Protein AF-A0A9Q0G263-F1 (afdb_monomer_lite)

Radius of gyration: 32.4 Å; chains: 1; bounding box: 83×67×101 Å

Structure (mmCIF, N/CA/C/O backbone):
data_AF-A0A9Q0G263-F1
#
_entry.id   AF-A0A9Q0G263-F1
#
loop_
_atom_site.group_PDB
_atom_site.id
_atom_site.type_symbol
_atom_site.label_atom_id
_atom_site.label_alt_id
_atom_site.label_comp_id
_atom_site.label_asym_id
_atom_site.label_entity_id
_atom_site.label_seq_id
_atom_site.pdbx_PDB_ins_code
_atom_site.Cartn_x
_atom_site.Cartn_y
_atom_site.Cartn_z
_atom_site.occupancy
_atom_site.B_iso_or_equiv
_atom_site.auth_seq_id
_atom_site.auth_comp_id
_atom_site.auth_asym_id
_atom_site.auth_atom_id
_atom_site.pdbx_PDB_model_num
ATOM 1 N N . PHE A 1 1 ? 55.284 44.524 0.116 1.00 38.88 1 PHE A N 1
ATOM 2 C CA . PHE A 1 1 ? 53.873 44.202 -0.132 1.00 38.88 1 PHE A CA 1
ATOM 3 C C . PHE A 1 1 ? 53.522 43.054 0.786 1.00 38.88 1 PHE A C 1
ATOM 5 O O . PHE A 1 1 ? 53.995 41.947 0.571 1.00 38.88 1 PHE A O 1
ATOM 12 N N . VAL A 1 2 ? 52.852 43.391 1.885 1.00 39.84 2 VAL A N 1
ATOM 13 C CA . VAL A 1 2 ? 52.243 42.443 2.820 1.00 39.84 2 VAL A CA 1
ATOM 14 C C . VAL A 1 2 ? 50.964 41.969 2.138 1.00 39.84 2 VAL A C 1
ATOM 16 O O . VAL A 1 2 ? 50.215 42.802 1.632 1.00 39.84 2 VAL A O 1
ATOM 19 N N . MET A 1 3 ? 50.787 40.659 2.016 1.00 47.22 3 MET A N 1
ATOM 20 C CA . MET A 1 3 ? 49.539 40.058 1.562 1.00 47.22 3 MET A CA 1
ATOM 21 C C . MET A 1 3 ? 48.934 39.446 2.818 1.00 47.22 3 MET A C 1
ATOM 23 O O . MET A 1 3 ? 49.385 38.395 3.270 1.00 47.22 3 MET A O 1
ATOM 27 N N . ASP A 1 4 ? 48.012 40.182 3.429 1.00 43.34 4 ASP A N 1
ATOM 28 C CA . ASP A 1 4 ? 47.144 39.652 4.469 1.00 43.34 4 ASP A CA 1
ATOM 29 C C . ASP A 1 4 ? 46.247 38.610 3.796 1.00 43.34 4 ASP A C 1
ATOM 31 O O . ASP A 1 4 ? 45.456 38.925 2.907 1.00 43.34 4 ASP A O 1
ATOM 35 N N . PHE A 1 5 ? 46.475 37.344 4.134 1.00 41.06 5 PHE A N 1
ATOM 36 C CA . PHE A 1 5 ? 45.632 36.231 3.729 1.00 41.06 5 PHE A CA 1
ATOM 37 C C . PHE A 1 5 ? 44.694 35.958 4.901 1.00 41.06 5 PHE A C 1
ATOM 39 O O . PHE A 1 5 ? 45.071 35.283 5.859 1.00 41.06 5 PHE A O 1
ATOM 46 N N . GLU A 1 6 ? 43.510 36.564 4.861 1.00 43.09 6 GLU A N 1
ATOM 47 C CA . GLU A 1 6 ? 42.407 36.194 5.743 1.00 43.09 6 GLU A CA 1
ATOM 48 C C . GLU A 1 6 ? 41.932 34.799 5.325 1.00 43.09 6 GLU A C 1
ATOM 50 O O . GLU A 1 6 ? 41.428 34.590 4.223 1.00 43.09 6 GLU A O 1
ATOM 55 N N . PHE A 1 7 ? 42.190 33.822 6.191 1.00 41.03 7 PHE A N 1
ATOM 56 C CA . PHE A 1 7 ? 41.622 32.487 6.104 1.00 41.03 7 PHE A CA 1
ATOM 57 C C . PHE A 1 7 ? 40.229 32.571 6.733 1.00 41.03 7 PHE A C 1
ATOM 59 O O . PHE A 1 7 ? 40.117 32.646 7.956 1.00 41.03 7 PHE A O 1
ATOM 66 N N . GLU A 1 8 ? 39.184 32.639 5.907 1.00 44.12 8 GLU A N 1
ATOM 67 C CA . GLU A 1 8 ? 37.829 32.347 6.376 1.00 44.12 8 GLU A CA 1
ATOM 68 C C . GLU A 1 8 ? 37.776 30.854 6.723 1.00 44.12 8 GLU A C 1
ATOM 70 O O . GLU A 1 8 ? 37.830 29.985 5.853 1.00 44.12 8 GLU A O 1
ATOM 75 N N . GLU A 1 9 ? 37.751 30.558 8.023 1.00 46.97 9 GLU A N 1
ATOM 76 C CA . GLU A 1 9 ? 37.280 29.274 8.526 1.00 46.97 9 GLU A CA 1
ATOM 77 C C . GLU A 1 9 ? 35.772 29.212 8.266 1.00 46.97 9 GLU A C 1
ATOM 79 O O . GLU A 1 9 ? 34.984 29.809 8.997 1.00 46.97 9 GLU A O 1
ATOM 84 N N . ASP A 1 10 ? 35.377 28.497 7.212 1.00 47.00 10 ASP A N 1
ATOM 85 C CA . ASP A 1 10 ? 33.996 28.057 7.011 1.00 47.00 10 ASP A CA 1
ATOM 86 C C . ASP A 1 10 ? 33.602 27.100 8.158 1.00 47.00 10 ASP A C 1
ATOM 88 O O . ASP A 1 10 ? 33.696 25.874 8.054 1.00 47.00 10 ASP A O 1
ATOM 92 N N . GLU A 1 11 ? 33.157 27.669 9.280 1.00 56.44 11 GLU A N 1
ATOM 93 C CA . GLU A 1 11 ? 32.475 26.995 10.395 1.00 56.44 11 GLU A CA 1
ATOM 94 C C . GLU A 1 11 ? 31.014 26.631 10.038 1.00 56.44 11 GLU A C 1
ATOM 96 O O . GLU A 1 11 ? 30.075 26.865 10.794 1.00 56.44 11 GLU A O 1
ATOM 101 N N . GLU A 1 12 ? 30.771 26.011 8.883 1.00 53.59 12 GLU A N 1
ATOM 102 C CA . GLU A 1 12 ? 29.417 25.586 8.500 1.00 53.59 12 GLU A CA 1
ATOM 103 C C . GLU A 1 12 ? 29.401 24.149 7.977 1.00 53.59 12 GLU A C 1
ATOM 105 O O . GLU A 1 12 ? 29.252 23.876 6.789 1.00 53.59 12 GLU A O 1
ATOM 110 N N . SER A 1 13 ? 29.541 23.175 8.881 1.00 55.03 13 SER A N 1
ATOM 111 C CA . SER A 1 13 ? 29.185 21.771 8.587 1.00 55.03 13 SER A CA 1
ATOM 112 C C . SER A 1 13 ? 28.677 20.950 9.785 1.00 55.03 13 SER A C 1
ATOM 114 O O . SER A 1 13 ? 28.362 19.774 9.616 1.00 55.03 13 SER A O 1
ATOM 116 N N . SER A 1 14 ? 28.512 21.532 10.978 1.00 53.56 14 SER A N 1
ATOM 117 C CA . SER A 1 14 ? 28.099 20.770 12.175 1.00 53.56 14 SER A CA 1
ATOM 118 C C . SER A 1 14 ? 26.586 20.477 12.250 1.00 53.56 14 SER A C 1
ATOM 120 O O . SER A 1 14 ? 26.176 19.461 12.802 1.00 53.56 14 SER A O 1
ATOM 122 N N . SER A 1 15 ? 25.738 21.301 11.620 1.00 59.31 15 SER A N 1
ATOM 123 C CA . SER A 1 15 ? 24.271 21.255 11.808 1.00 59.31 15 SER A CA 1
ATOM 124 C C . SER A 1 15 ? 23.588 19.968 11.295 1.00 59.31 15 SER A C 1
ATOM 126 O O . SER A 1 15 ? 22.687 19.431 11.940 1.00 59.31 15 SER A O 1
ATOM 128 N N . SER A 1 16 ? 24.039 19.418 10.159 1.00 68.12 16 SER A N 1
ATOM 129 C CA . SER A 1 16 ? 23.433 18.218 9.543 1.00 68.12 16 SER A CA 1
ATOM 130 C C . SER A 1 16 ? 23.697 16.937 10.347 1.00 68.12 16 SER A C 1
ATOM 132 O O . SER A 1 16 ? 22.825 16.072 10.479 1.00 68.12 16 SER A O 1
ATOM 134 N N . PHE A 1 17 ? 24.894 16.826 10.932 1.00 72.31 17 PHE A N 1
ATOM 135 C CA . PHE A 1 17 ? 25.273 15.671 11.741 1.00 72.31 17 PHE A CA 1
ATOM 136 C C . PHE A 1 17 ? 24.510 15.644 13.067 1.00 72.31 17 PHE A C 1
ATOM 138 O O . PHE A 1 17 ? 23.956 14.603 13.424 1.00 72.31 17 PHE A O 1
ATOM 145 N N . ASP A 1 18 ? 24.390 16.791 13.736 1.00 76.56 18 ASP A N 1
ATOM 146 C CA . ASP A 1 18 ? 23.660 16.909 15.002 1.00 76.56 18 ASP A CA 1
ATOM 147 C C . ASP A 1 18 ? 22.160 16.621 14.829 1.00 76.56 18 ASP A C 1
ATOM 149 O O . ASP A 1 18 ? 21.541 15.960 15.665 1.00 76.56 18 ASP A O 1
ATOM 153 N N . GLN A 1 19 ? 21.570 17.028 13.700 1.00 75.19 19 GLN A N 1
ATOM 154 C CA . GLN A 1 19 ? 20.175 16.718 13.378 1.00 75.19 19 GLN A CA 1
ATOM 155 C C . GLN A 1 19 ? 19.951 15.220 13.108 1.00 75.19 19 GLN A C 1
ATOM 157 O O . GLN A 1 19 ? 18.952 14.642 13.556 1.00 75.19 19 GLN A O 1
ATOM 162 N N . SER A 1 20 ? 20.882 14.575 12.398 1.00 83.00 20 SER A N 1
ATOM 163 C CA . SER A 1 20 ? 20.860 13.126 12.160 1.00 83.00 20 SER A CA 1
ATOM 164 C C . SER A 1 20 ? 21.011 12.350 13.471 1.00 83.00 20 SER A C 1
ATOM 166 O O . SER A 1 20 ? 20.218 11.448 13.752 1.00 83.00 20 SER A O 1
ATOM 168 N N . LEU A 1 21 ? 21.950 12.767 14.326 1.00 89.25 21 LEU A N 1
ATOM 169 C CA . LEU A 1 21 ? 22.172 12.183 15.647 1.00 89.25 21 LEU A CA 1
ATOM 170 C C . LEU A 1 21 ? 20.915 12.286 16.519 1.00 89.25 21 LEU A C 1
ATOM 172 O O . LEU A 1 21 ? 20.450 11.274 17.038 1.00 89.25 21 LEU A O 1
ATOM 176 N N . ALA A 1 22 ? 20.292 13.465 16.586 1.00 86.88 22 ALA A N 1
ATOM 177 C CA . ALA A 1 22 ? 19.053 13.669 17.335 1.00 86.88 22 ALA A CA 1
ATOM 178 C C . ALA A 1 22 ? 17.887 12.810 16.807 1.00 86.88 22 ALA A C 1
ATOM 180 O O . ALA A 1 22 ? 17.009 12.391 17.565 1.00 86.88 22 ALA A O 1
ATOM 181 N N . THR A 1 23 ? 17.850 12.536 15.501 1.00 89.56 23 THR A N 1
ATOM 182 C CA . THR A 1 23 ? 16.830 11.671 14.884 1.00 89.56 23 THR A CA 1
ATOM 183 C C . THR A 1 23 ? 17.046 10.204 15.262 1.00 89.56 23 THR A C 1
ATOM 185 O O . THR A 1 23 ? 16.099 9.509 15.643 1.00 89.56 23 THR A O 1
ATOM 188 N N . VAL A 1 24 ? 18.294 9.737 15.224 1.00 92.25 24 VAL A N 1
ATOM 189 C CA . VAL A 1 24 ? 18.665 8.378 15.646 1.00 92.25 24 VAL A CA 1
ATOM 190 C C . VAL A 1 24 ? 18.414 8.181 17.142 1.00 92.25 24 VAL A C 1
ATOM 192 O O . VAL A 1 24 ? 17.850 7.163 17.539 1.00 92.25 24 VAL A O 1
ATOM 195 N N . GLU A 1 25 ? 18.752 9.156 17.983 1.00 93.31 25 GLU A N 1
ATOM 196 C CA . GLU A 1 25 ? 18.488 9.084 19.424 1.00 93.31 25 GLU A CA 1
ATOM 197 C C . GLU A 1 25 ? 16.989 8.996 19.725 1.00 93.31 25 GLU A C 1
ATOM 199 O O . GLU A 1 25 ? 16.568 8.131 20.497 1.00 93.31 25 GLU A O 1
ATOM 204 N N . ARG A 1 26 ? 16.168 9.818 19.059 1.00 92.75 26 ARG A N 1
ATOM 205 C CA . ARG A 1 26 ? 14.705 9.797 19.215 1.00 92.75 26 ARG A CA 1
ATOM 206 C C . ARG A 1 26 ? 14.106 8.446 18.817 1.00 92.75 26 ARG A C 1
ATOM 208 O O . ARG A 1 26 ? 13.378 7.841 19.598 1.00 92.75 26 ARG A O 1
ATOM 215 N N . THR A 1 27 ? 14.467 7.931 17.644 1.00 93.12 27 THR A N 1
ATOM 216 C CA . THR A 1 27 ? 13.964 6.629 17.162 1.00 93.12 27 THR A CA 1
ATOM 217 C C . THR A 1 27 ? 14.439 5.461 18.033 1.00 93.12 27 THR A C 1
ATOM 219 O O . THR A 1 27 ? 13.687 4.517 18.279 1.00 93.12 27 THR A O 1
ATOM 222 N N . THR A 1 28 ? 15.654 5.542 18.582 1.00 94.81 28 THR A N 1
ATOM 223 C CA . THR A 1 28 ? 16.172 4.555 19.542 1.00 94.81 28 THR A CA 1
ATOM 224 C C . THR A 1 28 ? 15.363 4.563 20.842 1.00 94.81 28 THR A C 1
ATOM 226 O O . THR A 1 28 ? 15.042 3.499 21.379 1.00 94.81 28 THR A O 1
ATOM 229 N N . GLN A 1 29 ? 14.992 5.744 21.345 1.00 95.94 29 GLN A N 1
ATOM 230 C CA . GLN A 1 29 ? 14.144 5.871 22.534 1.00 95.94 29 GLN A CA 1
ATOM 231 C C . GLN A 1 29 ? 12.740 5.300 22.298 1.00 95.94 29 GLN A C 1
ATOM 233 O O . GLN A 1 29 ? 12.256 4.527 23.129 1.00 95.94 29 GLN A O 1
ATOM 238 N N . GLU A 1 30 ? 12.117 5.597 21.158 1.00 95.88 30 GLU A N 1
ATOM 239 C CA . GLU A 1 30 ? 10.812 5.040 20.777 1.00 95.88 30 GLU A CA 1
ATOM 240 C C . GLU A 1 30 ? 10.842 3.508 20.692 1.00 95.88 30 GLU A C 1
ATOM 242 O O . GLU A 1 30 ? 9.952 2.827 21.214 1.00 95.88 30 GLU A O 1
ATOM 247 N N . LEU A 1 31 ? 11.893 2.945 20.087 1.00 96.50 31 LEU A N 1
ATOM 248 C CA . LEU A 1 31 ? 12.070 1.498 19.995 1.00 96.50 31 LEU A CA 1
ATOM 249 C C . LEU A 1 31 ? 12.209 0.865 21.386 1.00 96.50 31 LEU A C 1
ATOM 251 O O . LEU A 1 31 ? 11.539 -0.126 21.680 1.00 96.50 31 LEU A O 1
ATOM 255 N N . MET A 1 32 ? 13.025 1.452 22.267 1.00 94.62 32 MET A N 1
ATOM 256 C CA . MET A 1 32 ? 13.174 0.966 23.643 1.00 94.62 32 MET A CA 1
ATOM 257 C C . MET A 1 32 ? 11.859 1.020 24.427 1.00 94.62 32 MET A C 1
ATOM 259 O O . MET A 1 32 ? 11.560 0.094 25.185 1.00 94.62 32 MET A O 1
ATOM 263 N N . GLN A 1 33 ? 11.053 2.069 24.245 1.00 93.88 33 GLN A N 1
ATOM 264 C CA . GLN A 1 33 ? 9.735 2.159 24.875 1.00 93.88 33 GLN A CA 1
ATOM 265 C C . GLN A 1 33 ? 8.789 1.068 24.365 1.00 93.88 33 GLN A C 1
ATOM 267 O O . GLN A 1 33 ? 8.130 0.411 25.174 1.00 93.88 33 GLN A O 1
ATOM 272 N N . LYS A 1 34 ? 8.756 0.819 23.051 1.00 93.38 34 LYS A N 1
ATOM 273 C CA . LYS A 1 34 ? 7.954 -0.263 22.458 1.00 93.38 34 LYS A CA 1
ATOM 274 C C . LYS A 1 34 ? 8.377 -1.635 22.982 1.00 93.38 34 LYS A C 1
ATOM 276 O O . LYS A 1 34 ? 7.515 -2.403 23.399 1.00 93.38 34 LYS A O 1
ATOM 281 N N . ILE A 1 35 ? 9.680 -1.921 23.043 1.00 94.75 35 ILE A N 1
ATOM 282 C CA . ILE A 1 35 ? 10.198 -3.192 23.577 1.00 94.75 35 ILE A CA 1
ATOM 283 C C . ILE A 1 35 ? 9.751 -3.395 25.029 1.00 94.75 35 ILE A C 1
ATOM 285 O O . ILE A 1 35 ? 9.215 -4.451 25.353 1.00 94.75 35 ILE A O 1
ATOM 289 N N . ARG A 1 36 ? 9.868 -2.375 25.892 1.00 90.12 36 ARG A N 1
ATOM 290 C CA . ARG A 1 36 ? 9.398 -2.466 27.288 1.00 90.12 36 ARG A CA 1
ATOM 291 C C . ARG A 1 36 ? 7.894 -2.729 27.388 1.00 90.12 36 ARG A C 1
ATOM 293 O O . ARG A 1 36 ? 7.473 -3.512 28.236 1.00 90.12 36 ARG A O 1
ATOM 300 N N . ARG A 1 37 ? 7.080 -2.103 26.529 1.00 91.38 37 ARG A N 1
ATOM 301 C CA . ARG A 1 37 ? 5.631 -2.367 26.467 1.00 91.38 37 ARG A CA 1
ATOM 302 C C . ARG A 1 37 ? 5.354 -3.823 26.081 1.00 91.38 37 ARG A C 1
ATOM 304 O O . ARG A 1 37 ? 4.567 -4.478 26.758 1.00 91.38 37 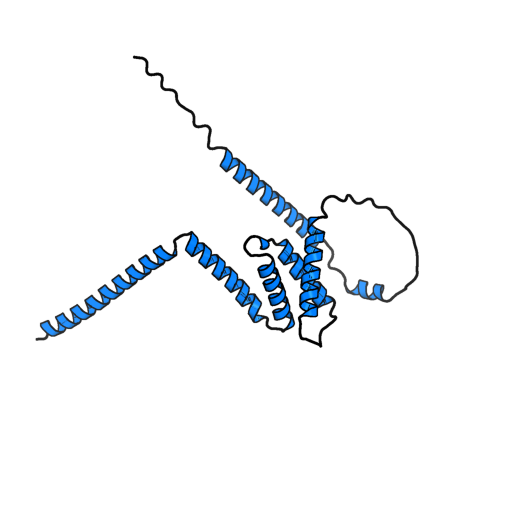ARG A O 1
ATOM 311 N N . PHE A 1 38 ? 6.044 -4.354 25.071 1.00 91.75 38 PHE A N 1
ATOM 312 C CA . PHE A 1 38 ? 5.904 -5.757 24.663 1.00 91.75 38 PHE A CA 1
ATOM 313 C C . PHE A 1 38 ? 6.375 -6.745 25.734 1.00 91.75 38 PHE A C 1
ATOM 315 O O . PHE A 1 38 ? 5.704 -7.745 25.973 1.00 91.75 38 PHE A O 1
ATOM 322 N N . GLU A 1 39 ? 7.475 -6.458 26.429 1.00 83.75 39 GLU A N 1
ATOM 323 C CA . GLU A 1 39 ? 7.938 -7.285 27.548 1.00 83.75 39 GLU A CA 1
ATOM 324 C C . GLU A 1 39 ? 6.935 -7.316 28.704 1.00 83.75 39 GLU A C 1
ATOM 326 O O . GLU A 1 39 ? 6.803 -8.340 29.369 1.00 83.75 39 GLU A O 1
ATOM 331 N N . ASN A 1 40 ? 6.224 -6.215 28.957 1.00 83.06 40 ASN A N 1
ATOM 332 C CA . ASN A 1 40 ? 5.176 -6.175 29.975 1.00 83.06 40 ASN A CA 1
ATOM 333 C C . ASN A 1 40 ? 3.932 -6.959 29.547 1.00 83.06 40 ASN A C 1
ATOM 335 O O . ASN A 1 40 ? 3.375 -7.685 30.364 1.00 83.06 40 ASN A O 1
ATOM 339 N N . LEU A 1 41 ? 3.543 -6.879 28.272 1.00 80.50 41 LEU A N 1
ATOM 340 C CA . LEU A 1 41 ? 2.434 -7.667 27.723 1.00 80.50 41 LEU A CA 1
ATOM 341 C C . LEU A 1 41 ? 2.735 -9.171 27.738 1.00 80.50 41 LEU A C 1
ATOM 343 O O . LEU A 1 41 ? 1.858 -9.967 28.046 1.00 80.50 41 LEU A O 1
ATOM 347 N N . ALA A 1 42 ? 3.982 -9.561 27.470 1.00 72.56 42 ALA A N 1
ATOM 348 C CA . ALA A 1 42 ? 4.410 -10.958 27.514 1.00 72.56 42 ALA A CA 1
ATOM 349 C C . ALA A 1 42 ? 4.486 -11.537 28.941 1.00 72.56 42 ALA A C 1
ATOM 351 O O . ALA A 1 42 ? 4.511 -12.755 29.101 1.00 72.56 42 ALA A O 1
ATOM 352 N N . LYS A 1 43 ? 4.545 -10.681 29.973 1.00 73.50 43 LYS A N 1
ATOM 353 C CA . LYS A 1 43 ? 4.510 -11.075 31.394 1.00 73.50 43 LYS A CA 1
ATOM 354 C C . LYS A 1 43 ? 3.091 -11.189 31.949 1.00 73.50 43 LYS A C 1
ATOM 356 O O . LYS A 1 43 ? 2.941 -11.631 33.085 1.00 73.50 43 LYS A O 1
ATOM 361 N N . LEU A 1 44 ? 2.074 -10.759 31.200 1.00 70.31 44 LEU A N 1
ATOM 362 C CA . LEU A 1 44 ? 0.691 -10.997 31.589 1.00 70.31 44 LEU A CA 1
ATOM 363 C C . LEU A 1 44 ? 0.424 -12.499 31.500 1.00 70.31 44 LEU A C 1
ATOM 365 O O . LEU A 1 44 ? 0.725 -13.130 30.485 1.00 70.31 44 LEU A O 1
ATOM 369 N N . ASP A 1 45 ? -0.125 -13.065 32.574 1.00 69.69 45 ASP A N 1
ATOM 370 C CA . ASP A 1 45 ? -0.557 -14.456 32.563 1.00 69.69 45 ASP A CA 1
ATOM 371 C C . ASP A 1 45 ? -1.578 -14.653 31.431 1.00 69.69 45 ASP A C 1
ATOM 373 O O . ASP A 1 45 ? -2.463 -13.805 31.251 1.00 69.69 45 ASP A O 1
ATOM 377 N N . PRO A 1 46 ? -1.481 -15.747 30.653 1.00 60.97 46 PRO A N 1
ATOM 378 C CA . PRO A 1 46 ? -2.450 -16.042 29.612 1.00 60.97 46 PRO A CA 1
ATOM 379 C C . PRO A 1 46 ? -3.851 -16.024 30.222 1.00 60.97 46 PRO A C 1
ATOM 381 O O . PRO A 1 46 ? -4.133 -16.742 31.183 1.00 60.97 46 PRO A O 1
ATOM 384 N N . VAL A 1 47 ? -4.708 -15.159 29.673 1.00 60.94 47 VAL A N 1
ATOM 385 C CA . VAL A 1 47 ? -6.078 -14.953 30.144 1.00 60.94 47 VAL A CA 1
ATOM 386 C C . VAL A 1 47 ? -6.772 -16.307 30.215 1.00 60.94 47 VAL A C 1
ATOM 388 O O . VAL A 1 47 ? -7.010 -16.957 29.196 1.00 60.94 47 VAL A O 1
ATOM 391 N N . ASN A 1 48 ? -7.081 -16.751 31.433 1.00 62.06 48 ASN A N 1
ATOM 392 C CA . ASN A 1 48 ? -7.826 -17.979 31.639 1.00 62.06 48 ASN A CA 1
ATOM 393 C C . ASN A 1 48 ? -9.309 -17.705 31.347 1.00 62.06 48 ASN A C 1
ATOM 395 O O . ASN A 1 48 ? -10.076 -17.302 32.224 1.00 62.06 48 ASN A O 1
ATOM 399 N N . LEU A 1 49 ? -9.673 -17.878 30.075 1.00 56.62 49 LEU A N 1
ATOM 400 C CA . LEU A 1 49 ? -11.011 -17.645 29.521 1.00 56.62 49 LEU A CA 1
ATOM 401 C C . LEU A 1 49 ? -12.099 -18.512 30.179 1.00 56.62 49 LEU A C 1
ATOM 403 O O . LEU A 1 49 ? -13.273 -18.162 30.108 1.00 56.62 49 LEU A O 1
ATOM 407 N N . GLU A 1 50 ? -11.726 -19.607 30.847 1.00 59.56 50 GLU A N 1
ATOM 408 C CA . GLU A 1 50 ? -12.663 -20.494 31.547 1.00 59.56 50 GLU A CA 1
ATOM 409 C C . GLU A 1 50 ? -13.271 -19.807 32.780 1.00 59.56 50 GLU A C 1
ATOM 411 O O . GLU A 1 50 ? -14.474 -19.887 33.008 1.00 59.56 50 GLU A O 1
ATOM 416 N N . LYS A 1 51 ? -12.473 -19.013 33.509 1.00 60.44 51 LYS A N 1
ATOM 417 C CA . LYS A 1 51 ? -12.912 -18.338 34.741 1.00 60.44 51 LYS A CA 1
ATOM 418 C C . LYS A 1 51 ? -13.907 -17.196 34.489 1.00 60.44 51 LYS A C 1
ATOM 420 O O . LYS A 1 51 ? -14.819 -16.986 35.281 1.00 60.44 51 LYS A O 1
ATOM 425 N N . TRP A 1 52 ? -13.757 -16.474 33.378 1.00 51.19 52 TRP A N 1
ATOM 426 C CA . TRP A 1 52 ? -14.634 -15.345 33.036 1.00 51.19 52 TRP A CA 1
ATOM 427 C C . TRP A 1 52 ? -16.032 -15.782 32.586 1.00 51.19 52 TRP A C 1
ATOM 429 O O . TRP A 1 52 ? -16.997 -15.036 32.758 1.00 51.19 52 TRP A O 1
ATOM 439 N N . MET A 1 53 ? -16.170 -16.998 32.048 1.00 52.16 53 MET A N 1
ATOM 440 C CA . MET A 1 53 ? -17.486 -17.540 31.706 1.00 52.16 53 MET A CA 1
ATOM 441 C C . MET A 1 53 ? -18.309 -17.867 32.959 1.00 52.16 53 MET A C 1
ATOM 443 O O . MET A 1 53 ? -19.504 -17.564 32.974 1.00 52.16 53 MET A O 1
ATOM 447 N N . ASP A 1 54 ? -17.674 -18.361 34.026 1.00 59.03 54 ASP A N 1
ATOM 448 C CA . ASP A 1 54 ? -18.339 -18.673 35.299 1.00 59.03 54 ASP A CA 1
ATOM 449 C C . ASP A 1 54 ? -18.806 -17.414 36.058 1.00 59.03 54 ASP A C 1
ATOM 451 O O . ASP A 1 54 ? -19.870 -17.418 36.682 1.00 59.03 54 ASP A O 1
ATOM 455 N N . GLU A 1 55 ? -18.058 -16.310 35.964 1.00 51.59 55 GLU A N 1
ATOM 456 C CA . GLU A 1 55 ? -18.401 -15.024 36.599 1.00 51.59 55 GLU A CA 1
ATOM 457 C C . GLU A 1 55 ? -19.479 -14.232 35.833 1.00 51.59 55 GLU A C 1
ATOM 459 O O . GLU A 1 55 ? -20.220 -13.461 36.438 1.00 51.59 55 GLU A O 1
ATOM 464 N N . SER A 1 56 ? -19.649 -14.462 34.524 1.00 51.88 56 SER A N 1
ATOM 465 C CA . SER A 1 56 ? -20.646 -13.747 33.704 1.00 51.88 56 SER A CA 1
ATOM 466 C C . SER A 1 56 ? -22.102 -14.198 33.910 1.00 51.88 56 SER A C 1
ATOM 468 O O . SER A 1 56 ? -23.025 -13.530 33.441 1.00 51.88 56 SER A O 1
ATOM 470 N N . MET A 1 57 ? -22.327 -15.312 34.617 1.00 44.44 57 MET A N 1
ATOM 471 C CA . MET A 1 57 ? -23.655 -15.928 34.772 1.00 44.44 57 MET A CA 1
ATOM 472 C C . MET A 1 57 ? -24.220 -15.853 36.196 1.00 44.44 57 MET A C 1
ATOM 474 O O . MET A 1 57 ? -25.305 -16.384 36.447 1.00 44.44 57 MET A O 1
ATOM 478 N N . SER A 1 58 ? -23.541 -15.183 37.131 1.00 45.16 58 SER A N 1
ATOM 479 C CA . SER A 1 58 ? -24.003 -15.083 38.516 1.00 45.16 58 SER A CA 1
ATOM 480 C C . SER A 1 58 ? -24.095 -13.638 38.999 1.00 45.16 58 SER A C 1
ATOM 482 O O . SER A 1 58 ? -23.108 -12.917 39.078 1.00 45.16 58 SER A O 1
ATOM 484 N N . SER A 1 59 ? -25.313 -13.290 39.419 1.00 41.16 59 SER A N 1
ATOM 485 C CA . SER A 1 59 ? -25.719 -12.141 40.237 1.00 41.16 59 SER A CA 1
ATOM 486 C C . SER A 1 59 ? -25.584 -10.744 39.628 1.00 41.16 59 SER A C 1
ATOM 488 O O . SER A 1 59 ? -24.552 -10.089 39.706 1.00 41.16 59 SER A O 1
ATOM 490 N N . GLY A 1 60 ? -26.727 -10.230 39.166 1.00 47.38 60 GLY A N 1
ATOM 491 C CA . GLY A 1 60 ? -27.033 -8.827 39.396 1.00 47.38 60 GLY A CA 1
ATOM 492 C C . GLY A 1 60 ? -27.249 -8.581 40.889 1.00 47.38 60 GLY A C 1
ATOM 493 O O . GLY A 1 60 ? -27.894 -9.388 41.550 1.00 47.38 60 GLY A O 1
ATOM 494 N N . GLU A 1 61 ? -26.724 -7.469 41.390 1.00 39.25 61 GLU A N 1
ATOM 495 C CA . GLU A 1 61 ? -27.405 -6.585 42.333 1.00 39.25 61 GLU A CA 1
ATOM 496 C C . GLU A 1 61 ? -26.676 -5.239 42.415 1.00 39.25 61 GLU A C 1
ATOM 498 O O . GLU A 1 61 ? -25.478 -5.124 42.170 1.00 39.25 61 GLU A O 1
ATOM 503 N N . ALA A 1 62 ? -27.466 -4.204 42.681 1.00 48.53 62 ALA A N 1
ATOM 504 C CA . ALA A 1 62 ? -27.068 -2.810 42.740 1.00 48.53 62 ALA A CA 1
ATOM 505 C C . ALA A 1 62 ? -26.154 -2.512 43.941 1.00 48.53 62 ALA A C 1
ATOM 507 O O . ALA A 1 62 ? -26.368 -3.033 45.032 1.00 48.53 62 ALA A O 1
ATOM 508 N N . GLY A 1 63 ? -25.209 -1.585 43.769 1.00 37.19 63 GLY A N 1
ATOM 509 C CA . GLY A 1 63 ? -24.385 -1.082 44.867 1.00 37.19 63 GLY A CA 1
ATOM 510 C C . GLY A 1 63 ? -23.445 0.037 44.433 1.00 37.19 63 GLY A C 1
ATOM 511 O O . GLY A 1 63 ? -22.410 -0.208 43.836 1.00 37.19 63 GLY A O 1
ATOM 512 N N . ASN A 1 64 ? -23.856 1.262 44.737 1.00 42.50 64 ASN A N 1
ATOM 513 C CA . ASN A 1 64 ? -23.120 2.522 44.682 1.00 42.50 64 ASN A CA 1
ATOM 514 C C . ASN A 1 64 ? -21.864 2.508 45.576 1.00 42.50 64 ASN A C 1
ATOM 516 O O . ASN A 1 64 ? -22.025 2.218 46.756 1.00 42.50 64 ASN A O 1
ATOM 520 N N . ASP A 1 65 ? -20.696 2.938 45.086 1.00 36.97 65 ASP A N 1
ATOM 521 C CA . ASP A 1 65 ? -19.831 3.867 45.835 1.00 36.97 65 ASP A CA 1
ATOM 522 C C . ASP A 1 65 ? -18.756 4.485 44.935 1.00 36.97 65 ASP A C 1
ATOM 524 O O . ASP A 1 65 ? -18.195 3.818 44.068 1.00 36.97 65 ASP A O 1
ATOM 528 N N . GLY A 1 66 ? -18.537 5.786 45.111 1.00 47.19 66 GLY A N 1
ATOM 529 C CA . GLY A 1 66 ? -17.588 6.562 44.328 1.00 47.19 66 GLY A CA 1
ATOM 530 C C . GLY A 1 66 ? -16.150 6.375 44.792 1.00 47.19 66 GLY A C 1
ATOM 531 O O . GLY A 1 66 ? -15.891 6.169 45.974 1.00 47.19 66 GLY A O 1
ATOM 532 N N . ASP A 1 67 ? -15.221 6.555 43.861 1.00 38.16 67 ASP A N 1
ATOM 533 C CA . ASP A 1 67 ? -13.889 7.025 44.202 1.00 38.16 67 ASP A CA 1
ATOM 534 C C . ASP A 1 67 ? -13.392 7.977 43.115 1.00 38.16 67 ASP A C 1
ATOM 536 O O . ASP A 1 67 ? -13.590 7.767 41.918 1.00 38.16 67 ASP A O 1
ATOM 540 N N . ASN A 1 68 ? -12.843 9.085 43.588 1.00 47.78 68 ASN A N 1
ATOM 541 C CA . ASN A 1 68 ? -12.395 10.231 42.827 1.00 47.78 68 ASN A CA 1
ATOM 542 C C . ASN A 1 68 ? -10.917 10.006 42.508 1.00 47.78 68 ASN A C 1
ATOM 544 O O . ASN A 1 68 ? -10.072 10.211 43.377 1.00 47.78 68 ASN A O 1
ATOM 548 N N . VAL A 1 69 ? -10.608 9.582 41.285 1.00 48.41 69 VAL A N 1
ATOM 549 C CA . VAL A 1 69 ? -9.234 9.593 40.777 1.00 48.41 69 VAL A CA 1
ATOM 550 C C . VAL A 1 69 ? -9.161 10.691 39.729 1.00 48.41 69 VAL A C 1
ATOM 552 O O . VAL A 1 69 ? -9.712 10.574 38.639 1.00 48.41 69 VAL A O 1
ATOM 555 N N . GLU A 1 70 ? -8.534 11.795 40.124 1.00 49.41 70 GLU A N 1
ATOM 556 C CA . GLU A 1 70 ? -8.046 12.818 39.208 1.00 49.41 70 GLU A CA 1
ATOM 557 C C . GLU A 1 70 ? -6.972 12.156 38.334 1.00 49.41 70 GLU A C 1
ATOM 559 O O . GLU A 1 70 ? -5.853 11.922 38.790 1.00 49.41 70 GLU A O 1
ATOM 564 N N . GLU A 1 71 ? -7.335 11.781 37.107 1.00 46.59 71 GLU A N 1
ATOM 565 C CA . GLU A 1 71 ? -6.371 11.387 36.085 1.00 46.59 71 GLU A CA 1
ATOM 566 C C . GLU A 1 71 ? -6.015 12.619 35.252 1.00 46.59 71 GLU A C 1
ATOM 568 O O . GLU A 1 71 ? -6.875 13.357 34.774 1.00 46.59 71 GLU A O 1
ATOM 573 N N . GLU A 1 72 ? -4.712 12.863 35.165 1.00 40.72 72 GLU A N 1
ATOM 574 C CA . GLU A 1 72 ? -4.082 13.964 34.455 1.00 40.72 72 GLU A CA 1
ATOM 575 C C . GLU A 1 72 ? -4.454 13.914 32.960 1.00 40.72 72 GLU A C 1
ATOM 577 O O . GLU A 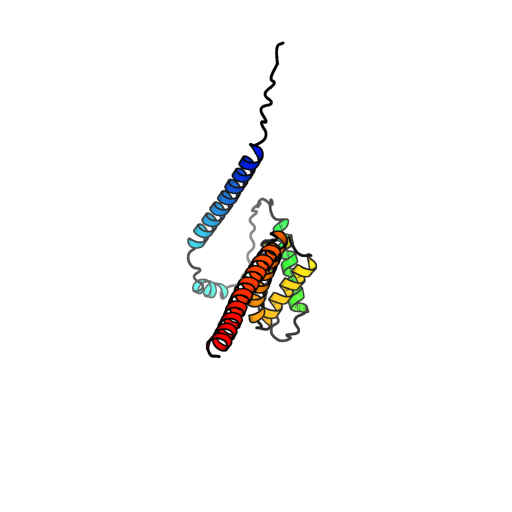1 72 ? -3.943 13.096 32.195 1.00 40.72 72 GLU A O 1
ATOM 582 N N . GLU A 1 73 ? -5.366 14.796 32.542 1.00 45.66 73 GLU A N 1
ATOM 583 C CA . GLU A 1 73 ? -5.734 15.024 31.143 1.00 45.66 73 GLU A CA 1
ATOM 584 C C . GLU A 1 73 ? -4.646 15.827 30.415 1.00 45.66 73 GLU A C 1
ATOM 586 O O . GLU A 1 73 ? -4.810 17.018 30.171 1.00 45.66 73 GLU A O 1
ATOM 591 N N . GLU A 1 74 ? -3.543 15.199 30.017 1.00 46.75 74 GLU A N 1
ATOM 592 C CA . GLU A 1 74 ? -2.662 15.776 28.992 1.00 46.75 74 GLU A CA 1
ATOM 593 C C . GLU A 1 74 ? -2.155 14.685 28.038 1.00 46.75 74 GLU A C 1
ATOM 595 O O . GLU A 1 74 ? -1.046 14.191 28.187 1.00 46.75 74 GLU A O 1
ATOM 600 N N . GLU A 1 75 ? -3.019 14.272 27.094 1.00 46.78 75 GLU A N 1
ATOM 601 C CA . GLU A 1 75 ? -2.726 13.824 25.707 1.00 46.78 75 GLU A CA 1
ATOM 602 C C . GLU A 1 75 ? -3.949 13.092 25.084 1.00 46.78 75 GLU A C 1
ATOM 604 O O . GLU A 1 75 ? -3.851 11.957 24.626 1.00 46.78 75 GLU A O 1
ATOM 609 N N . GLU A 1 76 ? -5.143 13.708 25.039 1.00 50.38 76 GLU A N 1
ATOM 610 C CA . GLU A 1 76 ? -6.348 13.030 24.496 1.00 50.38 76 GLU A CA 1
ATOM 611 C C . GLU A 1 76 ? -7.051 13.749 23.328 1.00 50.38 76 GLU A C 1
ATOM 613 O O . GLU A 1 76 ? -8.125 13.340 22.899 1.00 50.38 76 GLU A O 1
ATOM 618 N N . GLU A 1 77 ? -6.465 14.787 22.722 1.00 50.00 77 GLU A N 1
ATOM 619 C CA . GLU A 1 77 ? -7.136 15.458 21.590 1.00 50.00 77 GLU A CA 1
ATOM 620 C C . GLU A 1 77 ? -6.973 14.680 20.265 1.00 50.00 77 GLU A C 1
ATOM 622 O O . GLU A 1 77 ? -7.886 14.617 19.440 1.00 50.00 77 GLU A O 1
ATOM 627 N N . GLY A 1 78 ? -5.823 14.029 20.053 1.00 54.00 78 GLY A N 1
ATOM 628 C CA . GLY A 1 78 ? -5.521 13.297 18.814 1.00 54.00 78 GLY A CA 1
ATOM 629 C C . GLY A 1 78 ? -6.218 11.936 18.705 1.00 54.00 78 GLY A C 1
ATOM 630 O O . GLY A 1 78 ? -6.745 11.590 17.644 1.00 54.00 78 GLY A O 1
ATOM 631 N N . GLY A 1 79 ? -6.271 11.182 19.807 1.00 59.84 79 GLY A N 1
ATOM 632 C CA . GLY A 1 79 ? -6.903 9.858 19.855 1.00 59.84 79 GLY A CA 1
ATOM 633 C C . GLY A 1 79 ? -8.420 9.918 19.668 1.00 59.84 79 GLY A C 1
ATOM 634 O O . GLY A 1 79 ? -8.991 9.099 18.945 1.00 59.84 79 GLY A O 1
ATOM 635 N N . CYS A 1 80 ? -9.068 10.942 20.233 1.00 68.62 80 CYS A N 1
ATOM 636 C CA . CYS A 1 80 ? -10.513 11.132 20.120 1.00 68.62 80 CYS A CA 1
ATOM 637 C C . CYS A 1 80 ? -10.946 11.382 18.663 1.00 68.62 80 CYS A C 1
ATOM 639 O O . CYS A 1 80 ? -11.925 10.800 18.196 1.00 68.62 80 CYS A O 1
ATOM 641 N N . ARG A 1 81 ? -10.159 12.153 17.898 1.00 81.00 81 ARG A N 1
ATOM 642 C CA . ARG A 1 81 ? -10.433 12.451 16.477 1.00 81.00 81 ARG A CA 1
ATOM 643 C C . ARG A 1 81 ? -10.275 11.226 15.576 1.00 81.00 81 ARG A C 1
ATOM 645 O O . ARG A 1 81 ? -11.072 11.037 14.658 1.00 81.00 81 ARG A O 1
ATOM 652 N N . ILE A 1 82 ? -9.274 10.382 15.839 1.00 83.94 82 ILE A N 1
ATOM 653 C CA . ILE A 1 82 ? -9.077 9.116 15.112 1.00 83.94 82 ILE A CA 1
ATOM 654 C C . ILE A 1 82 ? -10.251 8.176 15.377 1.00 83.94 82 ILE A C 1
ATOM 656 O O . ILE A 1 82 ? -10.854 7.659 14.437 1.00 83.94 82 ILE A O 1
ATOM 660 N N . LYS A 1 83 ? -10.618 8.010 16.650 1.00 86.56 83 LYS A N 1
ATOM 661 C CA . LYS A 1 83 ? -11.729 7.153 17.066 1.00 86.56 83 LYS A CA 1
ATOM 662 C C . LYS A 1 83 ? -13.060 7.614 16.472 1.00 86.56 83 LYS A C 1
ATOM 664 O O . LYS A 1 83 ? -13.822 6.791 15.973 1.00 86.56 83 LYS A O 1
ATOM 669 N N . GLU A 1 84 ? -13.331 8.919 16.478 1.00 88.75 84 GLU A N 1
ATOM 670 C CA . GLU A 1 84 ? -14.529 9.491 15.854 1.00 88.75 84 GLU A CA 1
ATOM 671 C C . GLU A 1 84 ? -14.568 9.199 14.349 1.00 88.75 84 GLU A C 1
ATOM 673 O O . GLU A 1 84 ? -15.587 8.742 13.825 1.00 88.75 84 GLU A O 1
ATOM 678 N N . LYS A 1 85 ? -13.447 9.394 13.649 1.00 89.81 85 LYS A N 1
ATOM 679 C CA . LYS A 1 85 ? -13.367 9.134 12.210 1.00 89.81 85 LYS A CA 1
ATOM 680 C C . LYS A 1 85 ? -13.499 7.643 11.875 1.00 89.81 85 LYS A C 1
ATOM 682 O O . LYS A 1 85 ? -14.216 7.298 10.937 1.00 89.81 85 LYS A O 1
ATOM 687 N N . ALA A 1 86 ? -12.900 6.756 12.668 1.00 91.19 86 ALA A N 1
ATOM 688 C CA . ALA A 1 86 ? -13.070 5.307 12.537 1.00 91.19 86 ALA A CA 1
ATOM 689 C C . ALA A 1 86 ? -14.548 4.899 12.663 1.00 91.19 86 ALA A C 1
ATOM 691 O O . ALA A 1 86 ? -15.061 4.128 11.849 1.00 91.19 86 ALA A O 1
ATOM 692 N N . TRP A 1 87 ? -15.264 5.488 13.625 1.00 90.12 87 TRP A N 1
ATOM 693 C CA . TRP A 1 87 ? -16.705 5.291 13.785 1.00 90.12 87 TRP A CA 1
ATOM 694 C C . TRP A 1 87 ? -17.517 5.770 12.578 1.00 90.12 87 TRP A C 1
ATOM 696 O O . TRP A 1 87 ? -18.469 5.097 12.171 1.00 90.12 87 TRP A O 1
ATOM 706 N N . GLN A 1 88 ? -17.146 6.902 11.974 1.00 91.69 88 GLN A N 1
ATOM 707 C CA . GLN A 1 88 ? -17.805 7.401 10.762 1.00 91.69 88 GLN A CA 1
ATOM 708 C C . GLN A 1 88 ? -17.639 6.427 9.588 1.00 91.69 88 GLN A C 1
ATOM 710 O O . GLN A 1 88 ? -18.619 6.129 8.900 1.00 91.69 88 GLN A O 1
ATOM 715 N N . LEU A 1 89 ? -16.434 5.883 9.390 1.00 91.81 89 LEU A N 1
ATOM 716 C CA . LEU A 1 89 ? -16.151 4.905 8.333 1.00 91.81 89 LEU A CA 1
ATOM 717 C C . LEU A 1 89 ? -16.900 3.587 8.560 1.00 91.81 89 LEU A C 1
ATOM 719 O O . LEU A 1 89 ? -17.512 3.064 7.627 1.00 91.81 89 LEU A O 1
ATOM 723 N N . LEU A 1 90 ? -16.937 3.091 9.800 1.00 91.25 90 LEU A N 1
ATOM 724 C CA . LEU A 1 90 ? -17.716 1.907 10.170 1.00 91.25 90 LEU A CA 1
ATOM 725 C C . LEU A 1 90 ? -19.203 2.098 9.856 1.00 91.25 90 LEU A C 1
ATOM 727 O O . LEU A 1 90 ? -19.818 1.261 9.193 1.00 91.25 90 LEU A O 1
ATOM 731 N N . ASN A 1 91 ? -19.784 3.227 10.264 1.00 88.56 91 ASN A N 1
ATOM 732 C CA . ASN A 1 91 ? -21.186 3.517 9.977 1.00 88.56 91 ASN A CA 1
ATOM 733 C C . ASN A 1 91 ? -21.445 3.651 8.466 1.00 88.56 91 ASN A C 1
ATOM 735 O O . ASN A 1 91 ? -22.476 3.201 7.959 1.00 88.56 91 ASN A O 1
ATOM 739 N N . TYR A 1 92 ? -20.496 4.213 7.717 1.00 88.81 92 TYR A N 1
ATOM 740 C CA . TYR A 1 92 ? -20.587 4.278 6.263 1.00 88.81 92 TYR A CA 1
ATOM 741 C C . TYR A 1 92 ? -20.610 2.878 5.636 1.00 88.81 92 TYR A C 1
ATOM 743 O O . TYR A 1 92 ? -21.463 2.600 4.794 1.00 88.81 92 TYR A O 1
ATOM 751 N N . VAL A 1 93 ? -19.754 1.953 6.078 1.00 88.19 93 VAL A N 1
ATOM 752 C CA . VAL A 1 93 ? -19.779 0.550 5.623 1.00 88.19 93 VAL A CA 1
ATOM 753 C C . VAL A 1 93 ? -21.120 -0.110 5.954 1.00 88.19 93 VAL A C 1
ATOM 755 O O . VAL A 1 93 ? -21.729 -0.702 5.064 1.00 88.19 93 VAL A O 1
ATOM 758 N N . LYS A 1 94 ? -21.629 0.055 7.182 1.00 85.62 94 LYS A N 1
ATOM 759 C CA . LYS A 1 94 ? -22.911 -0.531 7.623 1.00 85.62 94 LYS A CA 1
ATOM 760 C C . LYS A 1 94 ? -24.120 0.005 6.852 1.00 85.62 94 LYS A C 1
ATOM 762 O O . LYS A 1 94 ? -25.068 -0.731 6.595 1.00 85.62 94 LYS A O 1
ATOM 767 N N . THR A 1 95 ? -24.102 1.283 6.482 1.00 82.38 95 THR A N 1
ATOM 768 C CA . THR A 1 95 ? -25.199 1.918 5.728 1.00 82.38 95 THR A CA 1
ATOM 769 C C . THR A 1 95 ? -25.145 1.623 4.234 1.00 82.38 95 THR A C 1
ATOM 771 O O . THR A 1 95 ? -26.184 1.603 3.578 1.00 82.38 95 THR A O 1
ATOM 774 N N . THR A 1 96 ? -23.952 1.384 3.689 1.00 75.62 96 THR A N 1
ATOM 775 C CA . THR A 1 96 ? -23.743 1.193 2.248 1.00 75.62 96 THR A CA 1
ATOM 776 C C . THR A 1 96 ? -23.467 -0.255 1.839 1.00 75.62 96 THR A C 1
ATOM 778 O O . THR A 1 96 ? -23.259 -0.505 0.649 1.00 75.62 96 THR A O 1
ATOM 781 N N . SER A 1 97 ? -23.455 -1.213 2.772 1.00 68.56 97 SER A N 1
ATOM 782 C CA . SER A 1 97 ? -23.438 -2.637 2.439 1.00 68.56 97 SER A CA 1
ATOM 783 C C . SER A 1 97 ? -24.857 -3.101 2.089 1.00 68.56 97 SER A C 1
ATOM 785 O O . SER A 1 97 ? -25.815 -2.956 2.850 1.00 68.56 97 SER A O 1
ATOM 787 N N . ALA A 1 98 ? -25.006 -3.655 0.885 1.00 58.97 98 ALA A N 1
ATOM 788 C CA . ALA A 1 98 ? -26.272 -4.204 0.394 1.00 58.97 98 ALA A CA 1
ATOM 789 C C . ALA A 1 98 ? -26.589 -5.593 0.993 1.00 58.97 98 ALA A C 1
ATOM 791 O O . ALA A 1 98 ? -27.571 -6.230 0.614 1.00 58.97 98 ALA A O 1
ATOM 792 N N . MET A 1 99 ? -25.758 -6.071 1.925 1.00 51.72 99 MET A N 1
ATOM 793 C CA . MET A 1 99 ? -25.902 -7.362 2.586 1.00 51.72 99 MET A CA 1
ATOM 794 C C . MET A 1 99 ? -26.916 -7.228 3.733 1.00 51.72 99 MET A C 1
ATOM 796 O O . MET A 1 99 ? -26.598 -6.874 4.866 1.00 51.72 99 MET A O 1
ATOM 800 N N . GLU A 1 100 ? -28.181 -7.503 3.430 1.00 49.09 100 GLU A N 1
ATOM 801 C CA . GLU A 1 100 ? -29.323 -7.485 4.363 1.00 49.09 100 GLU A CA 1
ATOM 802 C C . GLU A 1 100 ? -29.232 -8.564 5.481 1.00 49.09 100 GLU A C 1
ATOM 804 O O . GLU A 1 100 ? -30.145 -8.690 6.288 1.00 49.09 100 GLU A O 1
ATOM 809 N N . GLY A 1 101 ? -28.157 -9.364 5.552 1.00 53.31 101 GLY A N 1
ATOM 810 C CA . GLY A 1 101 ? -28.131 -10.614 6.332 1.00 53.31 101 GLY A CA 1
ATOM 811 C C . GLY A 1 101 ? -27.172 -10.713 7.526 1.00 53.31 101 GLY A C 1
ATOM 812 O O . GLY A 1 101 ? -27.351 -11.614 8.338 1.00 53.31 101 GLY A O 1
ATOM 813 N N . CYS A 1 102 ? -26.184 -9.825 7.672 1.00 50.69 102 CYS A N 1
ATOM 814 C CA . CYS A 1 102 ? -25.114 -9.978 8.679 1.00 50.69 102 CYS A CA 1
ATOM 815 C C . CYS A 1 102 ? -24.964 -8.728 9.562 1.00 50.69 102 CYS A C 1
ATOM 817 O O . CYS A 1 102 ? -23.875 -8.175 9.673 1.00 50.69 102 CYS A O 1
ATOM 819 N N . ARG A 1 103 ? -26.069 -8.196 10.102 1.00 54.75 103 ARG A N 1
ATOM 820 C CA . ARG A 1 103 ? -26.098 -6.789 10.547 1.00 54.75 103 ARG A CA 1
ATOM 821 C C . ARG A 1 103 ? -25.608 -6.466 11.960 1.00 54.75 103 ARG A C 1
ATOM 823 O O . ARG A 1 103 ? -25.369 -5.289 12.191 1.00 54.75 103 ARG A O 1
ATOM 830 N N . ASP A 1 104 ? -25.370 -7.427 12.852 1.00 63.84 104 ASP A N 1
ATOM 831 C CA . ASP A 1 104 ? -24.981 -7.110 14.241 1.00 63.84 104 ASP A CA 1
ATOM 832 C C . ASP A 1 104 ? -23.997 -8.125 14.850 1.00 63.84 104 ASP A C 1
ATOM 834 O O . ASP A 1 104 ? -24.183 -8.596 15.975 1.00 63.84 104 ASP A O 1
ATOM 838 N N . ASP A 1 105 ? -22.938 -8.489 14.123 1.00 74.12 105 ASP A N 1
ATOM 839 C CA . ASP A 1 105 ? -21.818 -9.175 14.771 1.00 74.12 105 ASP A CA 1
ATOM 840 C C . ASP A 1 105 ? -20.882 -8.138 15.401 1.00 74.12 105 ASP A C 1
ATOM 842 O O . ASP A 1 105 ? -20.087 -7.486 14.722 1.00 74.12 105 ASP A O 1
ATOM 846 N N . LYS A 1 106 ? -20.981 -7.992 16.726 1.00 81.00 106 LYS A N 1
ATOM 847 C CA . LYS A 1 106 ? -20.132 -7.082 17.507 1.00 81.00 106 LYS A CA 1
ATOM 848 C C . LYS A 1 106 ? -18.642 -7.353 17.304 1.00 81.00 106 LYS A C 1
ATOM 850 O O . LYS A 1 106 ? -17.852 -6.424 17.423 1.00 81.00 106 LYS A O 1
ATOM 855 N N . ASN A 1 107 ? -18.257 -8.593 16.997 1.00 83.38 107 ASN A N 1
ATOM 856 C CA . ASN A 1 107 ? -16.857 -8.935 16.765 1.00 83.38 107 ASN A CA 1
ATOM 857 C C . ASN A 1 107 ? -16.364 -8.377 15.429 1.00 83.38 107 ASN A C 1
ATOM 859 O O . ASN A 1 107 ? -15.240 -7.894 15.347 1.00 83.38 107 ASN A O 1
ATOM 863 N N . VAL A 1 108 ? -17.210 -8.408 14.395 1.00 85.19 108 VAL A N 1
ATOM 864 C CA . VAL A 1 108 ? -16.894 -7.832 13.081 1.00 85.19 108 VAL A CA 1
ATOM 865 C C . VAL A 1 108 ? -16.857 -6.311 13.169 1.00 85.19 108 VAL A C 1
ATOM 867 O O . VAL A 1 108 ? -15.934 -5.696 12.644 1.00 85.19 108 VAL A O 1
ATOM 870 N N . ASP A 1 109 ? -17.810 -5.710 13.882 1.00 89.12 109 ASP A N 1
ATOM 871 C CA . ASP A 1 109 ? -17.815 -4.268 14.129 1.00 89.12 109 ASP A CA 1
ATOM 872 C C . ASP A 1 109 ? -16.546 -3.831 14.877 1.00 89.12 109 ASP A C 1
ATOM 874 O O . ASP A 1 109 ? -15.911 -2.862 14.469 1.00 89.12 109 ASP A O 1
ATOM 878 N N . GLN A 1 110 ? -16.139 -4.568 15.919 1.00 89.44 110 GLN A N 1
ATOM 879 C CA . GLN A 1 110 ? -14.903 -4.294 16.655 1.00 89.44 110 GLN A CA 1
ATOM 880 C C . GLN A 1 110 ? -13.666 -4.467 15.767 1.00 89.44 110 GLN A C 1
ATOM 882 O O . GLN A 1 110 ? -12.806 -3.596 15.755 1.00 89.44 110 GLN A O 1
ATOM 887 N N . PHE A 1 111 ? -13.603 -5.538 14.973 1.00 88.94 111 PHE A N 1
ATOM 888 C CA . PHE A 1 111 ? -12.497 -5.774 14.046 1.00 88.94 111 PHE A CA 1
ATOM 889 C C . PHE A 1 111 ? -12.359 -4.653 13.007 1.00 88.94 111 PHE A C 1
ATOM 891 O O . PHE A 1 111 ? -11.258 -4.177 12.744 1.00 88.94 111 PHE A O 1
ATOM 898 N N . LEU A 1 112 ? -13.474 -4.202 12.427 1.00 90.81 112 LEU A N 1
ATOM 899 C CA . LEU A 1 112 ? -13.478 -3.081 11.488 1.00 90.81 112 LEU A CA 1
ATOM 900 C C . LEU A 1 112 ? -13.095 -1.767 12.174 1.00 90.81 112 LEU A C 1
ATOM 902 O O . LEU A 1 112 ? -12.398 -0.950 11.574 1.00 90.81 112 LEU A O 1
ATOM 906 N N . LEU A 1 113 ? -13.527 -1.564 13.420 1.00 90.50 113 LEU A N 1
ATOM 907 C CA . LEU A 1 113 ? -13.162 -0.394 14.210 1.00 90.50 113 LEU A CA 1
ATOM 908 C C . LEU A 1 113 ? -11.655 -0.355 14.490 1.00 90.50 113 LEU A C 1
ATOM 910 O O . LEU A 1 113 ? -11.037 0.694 14.306 1.00 90.50 113 LEU A O 1
ATOM 914 N N . ASP A 1 114 ? -11.078 -1.486 14.893 1.00 90.75 114 ASP A N 1
ATOM 915 C CA . ASP A 1 114 ? -9.644 -1.638 15.136 1.00 90.75 114 ASP A CA 1
ATOM 916 C C . ASP A 1 114 ? -8.868 -1.418 13.832 1.00 90.75 114 ASP A C 1
ATOM 918 O O . ASP A 1 114 ? -7.937 -0.621 13.801 1.00 90.75 114 ASP A O 1
ATOM 922 N N . PHE A 1 115 ? -9.326 -2.012 12.724 1.00 90.25 115 PHE A N 1
ATOM 923 C CA . PHE A 1 115 ? -8.746 -1.806 11.396 1.00 90.25 115 PHE A CA 1
ATOM 924 C C . PHE A 1 115 ? -8.705 -0.325 10.994 1.00 90.25 115 PHE A C 1
ATOM 926 O O . PHE A 1 115 ? -7.648 0.179 10.614 1.00 90.25 115 PHE A O 1
ATOM 933 N N . PHE A 1 116 ? -9.832 0.390 11.076 1.00 91.50 116 PHE A N 1
ATOM 934 C CA . PHE A 1 116 ? -9.853 1.811 10.733 1.00 91.50 116 PHE A CA 1
ATOM 935 C C . PHE A 1 116 ? -9.003 2.632 11.700 1.00 91.50 116 PHE A C 1
ATOM 937 O O . PHE A 1 116 ? -8.294 3.530 11.263 1.00 91.50 116 PHE A O 1
ATOM 944 N N . SER A 1 117 ? -9.044 2.330 12.997 1.00 89.94 117 SER A N 1
ATOM 945 C CA . SER A 1 117 ? -8.266 3.062 14.001 1.00 89.94 117 SER A CA 1
ATOM 946 C C . SER A 1 117 ? -6.765 2.912 13.762 1.00 89.94 117 SER A C 1
ATOM 948 O O . SER A 1 117 ? -6.055 3.917 13.738 1.00 89.94 117 SER A O 1
ATOM 950 N N . ASP A 1 118 ? -6.299 1.689 13.506 1.00 87.12 118 ASP A N 1
ATOM 951 C CA . ASP A 1 118 ? -4.897 1.392 13.212 1.00 87.12 118 ASP A CA 1
ATOM 952 C C . ASP A 1 118 ? -4.442 2.049 11.905 1.00 87.12 118 ASP A C 1
ATOM 954 O O . ASP A 1 118 ? -3.380 2.669 11.861 1.00 87.12 118 ASP A O 1
ATOM 958 N N . GLU A 1 119 ? -5.245 1.977 10.842 1.00 86.12 119 GLU A N 1
ATOM 959 C CA . GLU A 1 119 ? -4.898 2.547 9.533 1.00 86.12 119 GLU A CA 1
ATOM 960 C C . GLU A 1 119 ? -4.878 4.091 9.568 1.00 86.12 119 GLU A C 1
ATOM 962 O O . GLU A 1 119 ? -3.979 4.728 9.010 1.00 86.12 119 GLU A O 1
ATOM 967 N N . LEU A 1 120 ? -5.818 4.711 10.293 1.00 85.38 120 LEU A N 1
ATOM 968 C CA . LEU A 1 120 ? -5.841 6.157 10.541 1.00 85.38 120 LEU A CA 1
ATOM 969 C C . LEU A 1 120 ? -4.649 6.600 11.413 1.00 85.38 120 LEU A C 1
ATOM 971 O O . LEU A 1 120 ? -4.067 7.656 11.155 1.00 85.38 120 LEU A O 1
ATOM 975 N N . ALA A 1 121 ? -4.268 5.802 12.417 1.00 83.88 121 ALA A N 1
ATOM 976 C CA . ALA A 1 121 ? -3.141 6.080 13.310 1.00 83.88 121 ALA A CA 1
ATOM 977 C C . ALA A 1 121 ? -1.772 5.856 12.645 1.00 83.88 121 ALA A C 1
ATOM 979 O O . ALA A 1 121 ? -0.809 6.546 12.977 1.00 83.88 121 ALA A O 1
ATOM 980 N N . SER A 1 122 ? -1.685 4.935 11.678 1.00 75.44 122 SER A N 1
ATOM 981 C CA . SER A 1 122 ? -0.455 4.614 10.938 1.00 75.44 122 SER A CA 1
ATOM 982 C C . SER A 1 122 ? 0.044 5.780 10.073 1.00 75.44 122 SER A C 1
ATOM 984 O O . SER A 1 122 ? 1.200 5.815 9.653 1.00 75.44 122 SER A O 1
ATOM 986 N N . GLY A 1 123 ? -0.791 6.795 9.832 1.00 63.03 123 GLY A N 1
ATOM 987 C CA . GLY A 1 123 ? -0.325 8.049 9.245 1.00 63.03 123 GLY A CA 1
ATOM 988 C C . GLY A 1 123 ? 0.084 7.950 7.770 1.00 63.03 123 GLY A C 1
ATOM 989 O O . GLY A 1 123 ? 0.693 8.888 7.258 1.00 63.03 123 GLY A O 1
ATOM 990 N N . MET A 1 124 ? -0.324 6.898 7.039 1.00 55.16 124 MET A N 1
ATOM 991 C CA . MET A 1 124 ? -0.248 6.855 5.560 1.00 55.16 124 MET A CA 1
ATOM 992 C C . MET A 1 124 ? -1.035 7.999 4.877 1.00 55.16 124 MET A C 1
ATOM 994 O O . MET A 1 124 ? -0.896 8.224 3.675 1.00 55.16 124 MET A O 1
ATOM 998 N N . TYR A 1 125 ? -1.775 8.784 5.664 1.00 53.00 125 TYR A N 1
ATOM 999 C CA . TYR A 1 125 ? -2.457 10.045 5.353 1.00 53.00 125 TYR A CA 1
ATOM 1000 C C . TYR A 1 125 ? -1.665 11.114 4.589 1.00 53.00 125 TYR A C 1
ATOM 1002 O O . TYR A 1 125 ? -2.252 12.114 4.184 1.00 53.00 125 TYR A O 1
ATOM 1010 N N . GLN A 1 126 ? -0.349 10.981 4.428 1.00 52.66 126 GLN A N 1
ATOM 1011 C CA . GLN A 1 126 ? 0.482 12.094 3.961 1.00 52.66 126 GLN A CA 1
ATOM 1012 C C . GLN A 1 126 ? 0.572 12.235 2.433 1.00 52.66 126 GLN A C 1
ATOM 1014 O O . GLN A 1 126 ? 1.091 13.246 1.966 1.00 52.66 126 GLN A O 1
ATOM 1019 N N . SER A 1 127 ? 0.075 11.272 1.642 1.00 54.12 127 SER A N 1
ATOM 1020 C CA . SER A 1 127 ? 0.275 11.271 0.178 1.00 54.12 127 SER A CA 1
ATOM 1021 C C . SER A 1 127 ? -0.998 11.355 -0.674 1.00 54.12 127 SER A C 1
ATOM 1023 O O . SER A 1 127 ? -0.886 11.577 -1.879 1.00 54.12 127 SER A O 1
ATOM 1025 N N . THR A 1 128 ? -2.192 11.177 -0.106 1.00 53.72 128 THR A N 1
ATOM 1026 C CA . THR A 1 128 ? -3.464 11.135 -0.852 1.00 53.72 128 THR A CA 1
ATOM 1027 C C . THR A 1 128 ? -4.477 12.112 -0.264 1.00 53.72 128 THR A C 1
ATOM 1029 O O . THR A 1 128 ? -4.371 12.511 0.896 1.00 53.72 128 THR A O 1
ATOM 1032 N N . THR A 1 129 ? -5.445 12.563 -1.070 1.00 61.44 129 THR A N 1
ATOM 1033 C CA . THR A 1 129 ? -6.507 13.426 -0.541 1.00 61.44 129 THR A CA 1
ATOM 1034 C C . THR A 1 129 ? -7.307 12.649 0.511 1.00 61.44 129 THR A C 1
ATOM 1036 O O . THR A 1 129 ? -7.538 11.451 0.356 1.00 61.44 129 THR A O 1
ATOM 1039 N N . SER A 1 130 ? -7.717 13.314 1.599 1.00 69.31 130 SER A N 1
ATOM 1040 C CA . SER A 1 130 ? -8.419 12.652 2.714 1.00 69.31 130 SER A CA 1
ATOM 1041 C C . SER A 1 130 ? -9.649 11.853 2.261 1.00 69.31 130 SER A C 1
ATOM 1043 O O . SER A 1 130 ? -9.970 10.857 2.896 1.00 69.31 130 SER A O 1
ATOM 1045 N N . ASP A 1 131 ? -10.329 12.286 1.196 1.00 76.00 131 ASP A N 1
ATOM 1046 C CA . ASP A 1 131 ? -11.533 11.635 0.664 1.00 76.00 131 ASP A CA 1
ATOM 1047 C C . ASP A 1 131 ? -11.201 10.348 -0.116 1.00 76.00 131 ASP A C 1
ATOM 1049 O O . ASP A 1 131 ? -11.872 9.325 0.038 1.00 76.00 131 ASP A O 1
ATOM 1053 N N . ASP A 1 132 ? -10.109 10.352 -0.891 1.00 79.38 132 ASP A N 1
ATOM 1054 C CA . ASP A 1 132 ? -9.632 9.154 -1.592 1.00 79.38 132 ASP A CA 1
ATOM 1055 C C . ASP A 1 132 ? -9.210 8.067 -0.599 1.00 79.38 132 ASP A C 1
ATOM 1057 O O . ASP A 1 132 ? -9.538 6.893 -0.775 1.00 79.38 132 ASP A O 1
ATOM 1061 N N . PHE A 1 133 ? -8.527 8.462 0.476 1.00 81.50 133 PHE A N 1
ATOM 1062 C CA . PHE A 1 133 ? -8.089 7.549 1.528 1.00 81.50 133 PHE A CA 1
ATOM 1063 C C . PHE A 1 133 ? -9.271 6.886 2.252 1.00 81.50 133 PHE A C 1
ATOM 1065 O O . PHE A 1 133 ? -9.306 5.661 2.407 1.00 81.50 133 PHE A O 1
ATOM 1072 N N . ASP A 1 134 ? -10.282 7.674 2.621 1.00 87.06 134 ASP A N 1
ATOM 1073 C CA . ASP A 1 134 ? -11.501 7.180 3.270 1.00 87.06 134 ASP A CA 1
ATOM 1074 C C . ASP A 1 134 ? -12.247 6.185 2.365 1.00 87.06 134 ASP A C 1
ATOM 1076 O O . ASP A 1 134 ? -12.671 5.107 2.802 1.00 87.06 134 ASP A O 1
ATOM 1080 N N . LYS A 1 135 ? -12.328 6.486 1.064 1.00 85.38 135 LYS A N 1
ATOM 1081 C CA . LYS A 1 135 ? -12.927 5.599 0.061 1.00 85.38 135 LYS A CA 1
ATOM 1082 C C . LYS A 1 135 ? -12.162 4.283 -0.092 1.00 8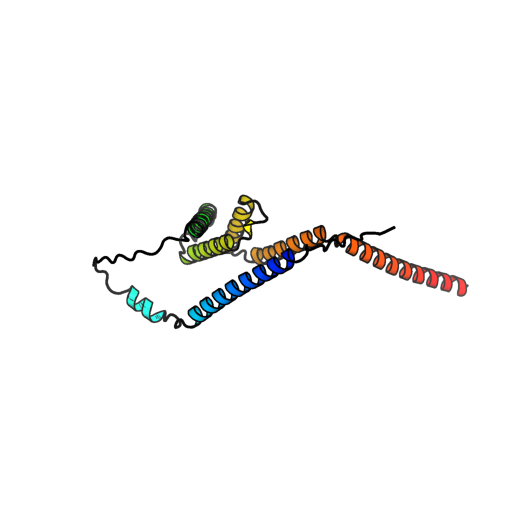5.38 135 LYS A C 1
ATOM 1084 O O . LYS A 1 135 ? -12.795 3.234 -0.257 1.00 85.38 135 LYS A O 1
ATOM 1089 N N . ILE A 1 136 ? -10.831 4.314 -0.031 1.00 83.62 136 ILE A N 1
ATOM 1090 C CA . ILE A 1 136 ? -9.977 3.117 -0.090 1.00 83.62 136 ILE A CA 1
ATOM 1091 C C . ILE A 1 136 ? -10.244 2.215 1.119 1.00 83.62 136 ILE A C 1
ATOM 1093 O O . ILE A 1 136 ? -10.539 1.030 0.945 1.00 83.62 136 ILE A O 1
ATOM 1097 N N . MET A 1 137 ? -10.221 2.773 2.330 1.00 86.81 137 MET A N 1
ATOM 1098 C CA . MET A 1 137 ? -10.488 2.041 3.575 1.00 86.81 137 MET A CA 1
ATOM 1099 C C . MET A 1 137 ? -11.863 1.372 3.572 1.00 86.81 137 MET A C 1
ATOM 1101 O O . MET A 1 137 ? -11.979 0.177 3.850 1.00 86.81 137 MET A O 1
ATOM 1105 N N . VAL A 1 138 ? -12.906 2.118 3.206 1.00 88.44 138 VAL A N 1
ATOM 1106 C CA . VAL A 1 138 ? -14.272 1.584 3.108 1.00 88.44 138 VAL A CA 1
ATOM 1107 C C . VAL A 1 138 ? -14.350 0.453 2.085 1.00 88.44 138 VAL A C 1
ATOM 1109 O O . VAL A 1 138 ? -15.009 -0.557 2.329 1.00 88.44 138 VAL A O 1
ATOM 1112 N N . SER A 1 139 ? -13.693 0.607 0.936 1.00 84.94 139 SER A N 1
ATOM 1113 C CA . SER A 1 139 ? -13.701 -0.417 -0.115 1.00 84.94 139 SER A CA 1
ATOM 1114 C C . SER A 1 139 ? -13.006 -1.700 0.345 1.00 84.94 139 SER A C 1
ATOM 1116 O O . SER A 1 139 ? -13.502 -2.792 0.072 1.00 84.94 139 SER A O 1
ATOM 1118 N N . LYS A 1 140 ? -11.905 -1.576 1.096 1.00 83.81 140 LYS A N 1
ATOM 1119 C CA . LYS A 1 140 ? -11.173 -2.699 1.698 1.00 83.81 140 LYS A CA 1
ATOM 1120 C C . LYS A 1 140 ? -12.031 -3.453 2.718 1.00 83.81 140 LYS A C 1
ATOM 1122 O O . LYS A 1 140 ? -12.175 -4.666 2.607 1.00 83.81 140 LYS A O 1
ATOM 1127 N N . ALA A 1 141 ? -12.674 -2.730 3.634 1.00 87.38 141 ALA A N 1
ATOM 1128 C CA . ALA A 1 141 ? -13.594 -3.312 4.610 1.00 87.38 141 ALA A CA 1
ATOM 1129 C C . ALA A 1 141 ? -14.763 -4.058 3.944 1.00 87.38 141 ALA A C 1
ATOM 1131 O O . ALA A 1 141 ? -15.125 -5.152 4.368 1.00 87.38 141 ALA A O 1
ATOM 1132 N N . LYS A 1 142 ? -15.333 -3.502 2.869 1.00 84.88 142 LYS A N 1
ATOM 1133 C CA . LYS A 1 142 ? -16.407 -4.163 2.113 1.00 84.88 142 LYS A CA 1
ATOM 1134 C C . LYS A 1 142 ? -15.943 -5.436 1.417 1.00 84.88 142 LYS A C 1
ATOM 1136 O O . LYS A 1 142 ? -16.610 -6.451 1.547 1.00 84.88 142 LYS A O 1
ATOM 1141 N N . ALA A 1 143 ? -14.789 -5.406 0.751 1.00 81.94 143 ALA A N 1
ATOM 1142 C CA . ALA A 1 143 ? -14.230 -6.593 0.106 1.00 81.94 143 ALA A CA 1
ATOM 1143 C C . ALA A 1 143 ? -14.015 -7.741 1.108 1.00 81.94 143 ALA A C 1
ATOM 1145 O O . ALA A 1 143 ? -14.292 -8.894 0.788 1.00 81.94 143 ALA A O 1
ATOM 1146 N N . TRP A 1 144 ? -13.590 -7.430 2.338 1.00 83.62 144 TRP A N 1
ATOM 1147 C CA . TRP A 1 144 ? -13.496 -8.416 3.419 1.00 83.62 144 TRP A CA 1
ATOM 1148 C C . TRP A 1 144 ? -14.851 -8.989 3.830 1.00 83.62 144 TRP A C 1
ATOM 1150 O O . TRP A 1 144 ? -14.982 -10.206 3.946 1.00 83.62 144 TRP A O 1
ATOM 1160 N N . LEU A 1 145 ? -15.863 -8.137 4.016 1.00 81.50 145 LEU A N 1
ATOM 1161 C CA . LEU A 1 145 ? -17.218 -8.577 4.366 1.00 81.50 145 LEU A CA 1
ATOM 1162 C C . LEU A 1 145 ? -17.863 -9.430 3.268 1.00 81.50 145 LEU A C 1
ATOM 1164 O O . LEU A 1 145 ? -18.582 -10.381 3.572 1.00 81.50 145 LEU A O 1
ATOM 1168 N N . ASP A 1 146 ? -17.575 -9.116 2.008 1.00 78.62 146 ASP A N 1
ATOM 1169 C CA . ASP A 1 146 ? -18.077 -9.846 0.845 1.00 78.62 146 ASP A CA 1
ATOM 1170 C C . ASP A 1 146 ? -17.276 -11.141 0.574 1.00 78.62 146 ASP A C 1
ATOM 1172 O O . ASP A 1 146 ? -17.599 -11.897 -0.345 1.00 78.62 146 ASP A O 1
ATOM 1176 N N . GLY A 1 147 ? -16.246 -11.436 1.383 1.00 70.56 147 GLY A N 1
ATOM 1177 C CA . GLY A 1 147 ? -15.390 -12.620 1.239 1.00 70.56 147 GLY A CA 1
ATOM 1178 C C . GLY A 1 147 ? -14.459 -12.562 0.023 1.00 70.56 147 GLY A C 1
ATOM 1179 O O . GLY A 1 147 ? -13.897 -13.577 -0.392 1.00 70.56 147 GLY A O 1
ATOM 1180 N N . GLU A 1 148 ? -14.277 -11.378 -0.558 1.00 67.06 148 GLU A N 1
ATOM 1181 C CA . GLU A 1 148 ? -13.447 -11.114 -1.730 1.00 67.06 148 GLU A CA 1
ATOM 1182 C C . GLU A 1 148 ? -12.000 -10.805 -1.295 1.00 67.06 148 GLU A C 1
ATOM 1184 O O . GLU A 1 148 ? -11.408 -9.767 -1.587 1.00 67.06 148 GLU A O 1
ATOM 1189 N N . ASP A 1 149 ? -11.410 -11.752 -0.561 1.00 58.59 149 ASP A N 1
ATOM 1190 C CA . ASP A 1 149 ? -10.105 -11.636 0.117 1.00 58.59 149 ASP A CA 1
ATOM 1191 C C . ASP A 1 149 ? -8.911 -11.494 -0.861 1.00 58.59 149 ASP A C 1
ATOM 1193 O O . ASP A 1 149 ? -7.790 -11.127 -0.508 1.00 58.59 149 ASP A O 1
ATOM 1197 N N . ASN A 1 150 ? -9.161 -11.703 -2.157 1.00 55.53 150 ASN A N 1
ATOM 1198 C CA . ASN A 1 150 ? -8.173 -11.547 -3.226 1.00 55.53 150 ASN A CA 1
ATOM 1199 C C . ASN A 1 150 ? -7.826 -10.077 -3.547 1.00 55.53 150 ASN A C 1
ATOM 1201 O O . ASN A 1 150 ? -6.889 -9.818 -4.311 1.00 55.53 150 ASN A O 1
ATOM 1205 N N . LEU A 1 151 ? -8.588 -9.113 -3.022 1.00 52.22 151 LEU A N 1
ATOM 1206 C CA . LEU A 1 151 ? -8.388 -7.688 -3.273 1.00 52.22 151 LEU A CA 1
ATOM 1207 C C . LEU A 1 151 ? -7.277 -7.110 -2.398 1.00 52.22 151 LEU A C 1
ATOM 1209 O O . LEU A 1 151 ? -6.468 -6.346 -2.910 1.00 52.22 151 LEU A O 1
ATOM 1213 N N . VAL A 1 152 ? -7.174 -7.492 -1.125 1.00 55.38 152 VAL A N 1
ATOM 1214 C CA . VAL A 1 152 ? -6.220 -6.857 -0.196 1.00 55.38 152 VAL A CA 1
ATOM 1215 C C . VAL A 1 152 ? -4.774 -7.227 -0.493 1.00 55.38 152 VAL A C 1
ATOM 1217 O O . VAL A 1 152 ? -3.927 -6.339 -0.529 1.00 55.38 152 VAL A O 1
ATOM 1220 N N . ILE A 1 153 ? -4.505 -8.492 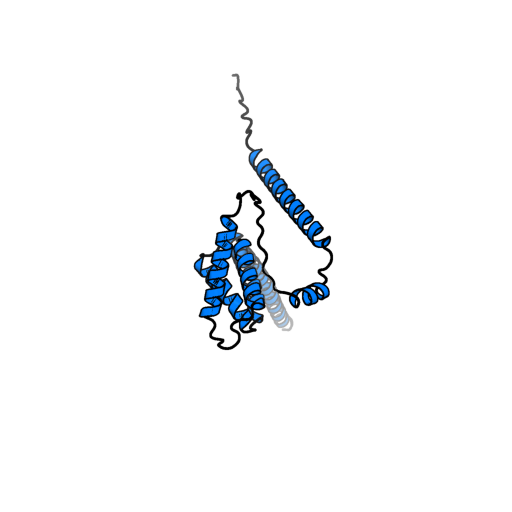-0.826 1.00 55.72 153 ILE A N 1
ATOM 1221 C CA . ILE A 1 153 ? -3.177 -8.920 -1.294 1.00 55.72 153 ILE A CA 1
ATOM 1222 C C . ILE A 1 153 ? -2.818 -8.195 -2.599 1.00 55.72 153 ILE A C 1
ATOM 1224 O O . ILE A 1 153 ? -1.730 -7.636 -2.732 1.00 55.72 153 ILE A O 1
ATOM 1228 N N . ARG A 1 154 ? -3.770 -8.120 -3.537 1.00 51.81 154 ARG A N 1
ATOM 1229 C CA . ARG A 1 154 ? -3.591 -7.431 -4.821 1.00 51.81 154 ARG A CA 1
ATOM 1230 C C . ARG A 1 154 ? -3.348 -5.928 -4.654 1.00 51.81 154 ARG A C 1
ATOM 1232 O O . ARG A 1 154 ? -2.591 -5.357 -5.431 1.00 51.81 154 ARG A O 1
ATOM 1239 N N . TRP A 1 155 ? -3.961 -5.293 -3.656 1.00 56.38 155 TRP A N 1
ATOM 1240 C CA . TRP A 1 155 ? -3.809 -3.868 -3.351 1.00 56.38 155 TRP A CA 1
ATOM 1241 C C . TRP A 1 155 ? -2.505 -3.545 -2.625 1.00 56.38 155 TRP A C 1
ATOM 1243 O O . TRP A 1 155 ? -1.858 -2.567 -2.979 1.00 56.38 155 TRP A O 1
ATOM 1253 N N . GLU A 1 156 ? -2.065 -4.367 -1.672 1.00 59.28 156 GLU A N 1
ATOM 1254 C CA . GLU A 1 156 ? -0.736 -4.205 -1.070 1.00 59.28 156 GLU A CA 1
ATOM 1255 C C . GLU A 1 156 ? 0.369 -4.324 -2.129 1.00 59.28 156 GLU A C 1
ATOM 1257 O O . GLU A 1 156 ? 1.323 -3.543 -2.143 1.00 59.28 156 GLU A O 1
ATOM 1262 N N . GLU A 1 157 ? 0.220 -5.272 -3.057 1.00 60.81 157 GLU A N 1
ATOM 1263 C CA . GL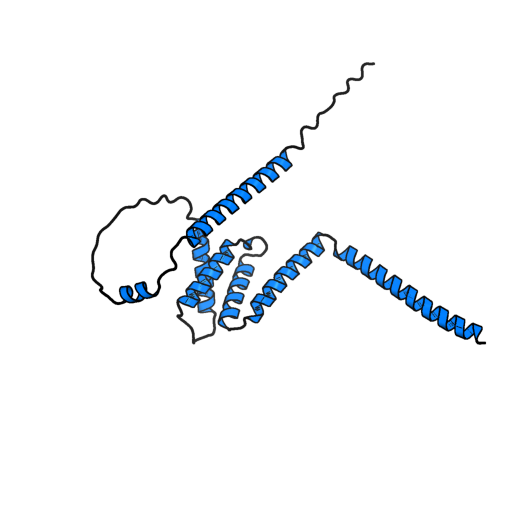U A 1 157 ? 1.087 -5.395 -4.229 1.00 60.81 157 GLU A CA 1
ATOM 1264 C C . GLU A 1 157 ? 0.976 -4.187 -5.167 1.00 60.81 157 GLU A C 1
ATOM 1266 O O . GLU A 1 157 ? 1.991 -3.738 -5.703 1.00 60.81 157 GLU A O 1
ATOM 1271 N N . GLN A 1 158 ? -0.227 -3.641 -5.363 1.00 57.97 158 GLN A N 1
ATOM 1272 C CA . GLN A 1 158 ? -0.466 -2.452 -6.183 1.00 57.97 158 GLN A CA 1
ATOM 1273 C C . GLN A 1 158 ? 0.210 -1.214 -5.577 1.00 57.97 158 GLN A C 1
ATOM 1275 O O . GLN A 1 158 ? 0.955 -0.542 -6.280 1.00 57.97 158 GLN A O 1
ATOM 1280 N N . CYS A 1 159 ? 0.048 -0.957 -4.276 1.00 63.44 159 CYS A N 1
ATOM 1281 C CA . CYS A 1 159 ? 0.692 0.164 -3.588 1.00 63.44 159 CYS A CA 1
ATOM 1282 C C . CYS A 1 159 ? 2.219 0.030 -3.581 1.00 63.44 159 CYS A C 1
ATOM 1284 O O . CYS A 1 159 ? 2.924 1.011 -3.813 1.00 63.44 159 CYS A O 1
ATOM 1286 N N . LYS A 1 160 ? 2.754 -1.185 -3.391 1.00 71.25 160 LYS A N 1
ATOM 1287 C CA . LYS A 1 160 ? 4.198 -1.452 -3.535 1.00 71.25 160 LYS A CA 1
ATOM 1288 C C . LYS A 1 160 ? 4.680 -1.162 -4.961 1.00 71.25 160 LYS A C 1
ATOM 1290 O O . LYS A 1 160 ? 5.749 -0.583 -5.144 1.00 71.25 160 LYS A O 1
ATOM 1295 N N . ARG A 1 161 ? 3.887 -1.523 -5.975 1.00 75.62 161 ARG A N 1
ATOM 1296 C CA . ARG A 1 161 ? 4.188 -1.259 -7.390 1.00 75.62 161 ARG A CA 1
ATOM 1297 C C . ARG A 1 161 ? 4.126 0.232 -7.721 1.00 75.62 161 ARG A C 1
ATOM 1299 O O . ARG A 1 161 ? 5.000 0.719 -8.424 1.00 75.62 161 ARG A O 1
ATOM 1306 N N . GLU A 1 162 ? 3.141 0.953 -7.201 1.00 76.56 162 GLU A N 1
ATOM 1307 C CA . GLU A 1 162 ? 2.999 2.403 -7.373 1.00 76.56 162 GLU A CA 1
ATOM 1308 C C . GLU A 1 162 ? 4.144 3.158 -6.694 1.00 76.56 162 GLU A C 1
ATOM 1310 O O . GLU A 1 162 ? 4.761 4.016 -7.321 1.00 76.56 162 GLU A O 1
ATOM 1315 N N . ALA A 1 163 ? 4.514 2.775 -5.469 1.00 75.31 163 ALA A N 1
ATOM 1316 C CA . ALA A 1 163 ? 5.681 3.325 -4.783 1.00 75.31 163 ALA A CA 1
ATOM 1317 C C . ALA A 1 163 ? 6.976 3.086 -5.578 1.00 75.31 163 ALA A C 1
ATOM 1319 O O . ALA A 1 163 ? 7.793 3.997 -5.721 1.00 75.31 163 ALA A O 1
ATOM 1320 N N . TYR A 1 164 ? 7.136 1.891 -6.155 1.00 81.94 164 TYR A N 1
ATOM 1321 C CA . TYR A 1 164 ? 8.267 1.576 -7.025 1.00 81.94 164 TYR A CA 1
ATOM 1322 C C . TYR A 1 164 ? 8.271 2.420 -8.309 1.00 81.94 164 TYR A C 1
ATOM 1324 O O . TYR A 1 164 ? 9.311 2.953 -8.681 1.00 81.94 164 TYR A O 1
ATOM 1332 N N . VAL A 1 165 ? 7.123 2.596 -8.971 1.00 85.62 165 VAL A N 1
ATOM 1333 C CA . VAL A 1 165 ? 6.999 3.442 -10.173 1.00 85.62 165 VAL A CA 1
ATOM 1334 C C . VAL A 1 165 ? 7.378 4.891 -9.866 1.00 85.62 165 VAL A C 1
ATOM 1336 O O . VAL A 1 165 ? 8.193 5.466 -10.583 1.00 85.62 165 VAL A O 1
ATOM 1339 N N . VAL A 1 166 ? 6.885 5.449 -8.759 1.00 85.62 166 VAL A N 1
ATOM 1340 C CA . VAL A 1 166 ? 7.234 6.809 -8.316 1.00 85.62 166 VAL A CA 1
ATOM 1341 C C . VAL A 1 166 ? 8.729 6.932 -8.009 1.00 85.62 166 VAL A C 1
ATOM 1343 O O . VAL A 1 166 ? 9.359 7.941 -8.334 1.00 85.62 166 VAL A O 1
ATOM 1346 N N . GLU A 1 167 ? 9.337 5.907 -7.409 1.00 86.56 167 GLU A N 1
ATOM 1347 C CA . GLU A 1 167 ? 10.781 5.881 -7.175 1.00 86.56 167 GLU A CA 1
ATOM 1348 C C . GLU A 1 167 ? 11.575 5.829 -8.490 1.00 86.56 167 GLU A C 1
ATOM 1350 O O . GLU A 1 167 ? 12.598 6.509 -8.628 1.00 86.56 167 GLU A O 1
ATOM 1355 N N . MET A 1 168 ? 11.105 5.048 -9.464 1.00 86.25 168 MET A N 1
ATOM 1356 C CA . MET A 1 168 ? 11.705 4.953 -10.795 1.00 86.25 168 MET A CA 1
ATOM 1357 C C . MET A 1 168 ? 11.603 6.280 -11.561 1.00 86.25 168 MET A C 1
ATOM 1359 O O . MET A 1 168 ? 12.595 6.692 -12.172 1.00 86.25 168 MET A O 1
ATOM 1363 N N . ASP A 1 169 ? 10.465 6.976 -11.456 1.00 85.56 169 ASP A N 1
ATOM 1364 C CA . ASP A 1 169 ? 10.238 8.311 -12.026 1.00 85.56 169 ASP A CA 1
ATOM 1365 C C . ASP A 1 169 ? 11.180 9.343 -11.403 1.00 85.56 169 ASP A C 1
ATOM 1367 O O . ASP A 1 169 ? 11.901 10.052 -12.109 1.00 85.56 169 ASP A O 1
ATOM 1371 N N . ARG A 1 170 ? 11.236 9.396 -10.067 1.00 87.38 170 ARG A N 1
ATOM 1372 C CA . ARG A 1 170 ? 12.059 10.373 -9.338 1.00 87.38 170 ARG A CA 1
ATOM 1373 C C . ARG A 1 170 ? 13.555 10.120 -9.504 1.00 87.38 170 ARG A C 1
ATOM 1375 O O . ARG A 1 170 ? 14.341 11.063 -9.530 1.00 87.38 170 ARG A O 1
ATOM 1382 N N . GLY A 1 171 ? 13.962 8.856 -9.583 1.00 85.06 171 GLY A N 1
ATOM 1383 C CA . GLY A 1 171 ? 15.363 8.460 -9.700 1.00 85.06 171 GLY A CA 1
ATOM 1384 C C . GLY A 1 171 ? 15.925 8.517 -11.121 1.00 85.06 171 GLY A C 1
ATOM 1385 O O . GLY A 1 171 ? 17.080 8.138 -11.305 1.00 85.06 171 GLY A O 1
ATOM 1386 N N . GLY A 1 172 ? 15.127 8.900 -12.129 1.00 83.19 172 GLY A N 1
ATOM 1387 C CA . GLY A 1 172 ? 15.536 8.867 -13.540 1.00 83.19 172 GLY A CA 1
ATOM 1388 C C . GLY A 1 172 ? 15.896 7.462 -14.045 1.00 83.19 172 GLY A C 1
ATOM 1389 O O . GLY A 1 172 ? 16.538 7.314 -15.085 1.00 83.19 172 GLY A O 1
ATOM 1390 N N . LYS A 1 173 ? 15.501 6.412 -13.314 1.00 89.69 173 LYS A N 1
ATOM 1391 C CA . LYS A 1 173 ? 15.924 5.025 -13.558 1.00 89.69 173 LYS A CA 1
ATOM 1392 C C . LYS A 1 173 ? 15.322 4.458 -14.850 1.00 89.69 173 LYS A C 1
ATOM 1394 O O . LYS A 1 173 ? 15.906 3.553 -15.438 1.00 89.69 173 LYS A O 1
ATOM 1399 N N . TRP A 1 174 ? 14.211 5.024 -15.329 1.00 89.44 174 TRP A N 1
ATOM 1400 C CA . TRP A 1 174 ? 13.609 4.676 -16.621 1.00 89.44 174 TRP A CA 1
ATOM 1401 C C . TRP A 1 174 ? 14.537 4.928 -17.808 1.00 89.44 174 TRP A C 1
ATOM 1403 O O . TRP A 1 174 ? 14.596 4.102 -18.714 1.00 89.44 174 TRP A O 1
ATOM 1413 N N . ALA A 1 175 ? 15.283 6.037 -17.795 1.00 85.12 175 ALA A N 1
ATOM 1414 C CA . ALA A 1 175 ? 16.214 6.362 -18.873 1.00 85.12 175 ALA A CA 1
ATOM 1415 C C . ALA A 1 175 ? 17.354 5.335 -18.941 1.00 85.12 175 ALA A C 1
ATOM 1417 O O . ALA A 1 175 ? 17.680 4.841 -20.016 1.00 85.12 175 ALA A O 1
ATOM 1418 N N . LYS A 1 176 ? 17.881 4.942 -17.775 1.00 88.94 176 LYS A N 1
ATOM 1419 C CA . LYS A 1 176 ? 18.911 3.904 -17.663 1.00 88.94 176 LYS A CA 1
ATOM 1420 C C . LYS A 1 176 ? 18.423 2.545 -18.172 1.00 88.94 176 LYS A C 1
ATOM 1422 O O . LYS A 1 176 ? 19.141 1.872 -18.900 1.00 88.94 176 LYS A O 1
ATOM 1427 N N . LEU A 1 177 ? 17.194 2.163 -17.822 1.00 88.81 177 LEU A N 1
ATOM 1428 C CA . LEU A 1 177 ? 16.578 0.938 -18.334 1.00 88.81 177 LEU A CA 1
ATOM 1429 C C . LEU A 1 177 ? 16.427 0.974 -19.866 1.00 88.81 177 LEU A C 1
ATOM 1431 O O . LEU A 1 177 ? 16.615 -0.045 -20.525 1.00 88.81 177 LEU A O 1
ATOM 1435 N N . GLY A 1 178 ? 16.109 2.143 -20.432 1.00 89.62 178 GLY A N 1
ATOM 1436 C CA . GLY A 1 178 ? 16.072 2.362 -21.879 1.00 89.62 178 GLY A CA 1
ATOM 1437 C C . GLY A 1 178 ? 17.430 2.131 -22.542 1.00 89.62 178 GLY A C 1
ATOM 1438 O O . GLY A 1 178 ? 17.518 1.336 -23.471 1.00 89.62 178 GLY A O 1
ATOM 1439 N N . GLU A 1 179 ? 18.495 2.741 -22.016 1.00 90.62 179 GLU A N 1
ATOM 1440 C CA . GLU A 1 179 ? 19.863 2.545 -22.525 1.00 90.62 179 GLU A CA 1
ATOM 1441 C C . GLU A 1 179 ? 20.322 1.081 -22.446 1.00 90.62 179 GLU A C 1
ATOM 1443 O O . GLU A 1 179 ? 20.952 0.572 -23.374 1.00 90.62 179 GLU A O 1
ATOM 1448 N N . GLU A 1 180 ? 20.003 0.385 -21.351 1.00 91.31 180 GLU A N 1
ATOM 1449 C CA . GLU A 1 180 ? 20.304 -1.042 -21.195 1.00 91.31 180 GLU A CA 1
ATOM 1450 C C . GLU A 1 180 ? 19.571 -1.887 -22.250 1.00 91.31 180 GLU A C 1
ATOM 1452 O O . GLU A 1 180 ? 20.183 -2.761 -22.868 1.00 91.31 180 GLU A O 1
ATOM 1457 N N . ASN A 1 181 ? 18.295 -1.594 -22.514 1.00 91.00 181 ASN A N 1
ATOM 1458 C CA . ASN A 1 181 ? 17.519 -2.264 -23.559 1.00 91.00 181 ASN A CA 1
ATOM 1459 C C . ASN A 1 181 ? 18.059 -1.984 -24.964 1.00 91.00 181 ASN A C 1
ATOM 1461 O O . ASN A 1 181 ? 18.180 -2.916 -25.759 1.00 91.00 181 ASN A O 1
ATOM 1465 N N . ASP A 1 182 ? 18.404 -0.734 -25.270 1.00 93.81 182 ASP A N 1
ATOM 1466 C CA . ASP A 1 182 ? 18.967 -0.355 -26.569 1.00 93.81 182 ASP A CA 1
ATOM 1467 C C . ASP A 1 182 ? 20.300 -1.069 -26.813 1.00 93.81 182 ASP A C 1
ATOM 1469 O O . ASP A 1 182 ? 20.548 -1.586 -27.905 1.00 93.81 182 ASP A O 1
ATOM 1473 N N . LYS A 1 183 ? 21.136 -1.175 -25.774 1.00 94.38 183 LYS A N 1
ATOM 1474 C CA . LYS A 1 183 ? 22.391 -1.925 -25.828 1.00 94.38 183 LYS A CA 1
ATOM 1475 C C . LYS A 1 183 ? 22.157 -3.408 -26.118 1.00 94.38 183 LYS A C 1
ATOM 1477 O O . LYS A 1 183 ? 22.796 -3.948 -27.018 1.00 94.38 183 LYS A O 1
ATOM 1482 N N . VAL A 1 184 ? 21.244 -4.059 -25.396 1.00 95.69 184 VAL A N 1
ATOM 1483 C CA . VAL A 1 184 ? 20.907 -5.475 -25.631 1.00 95.69 184 VAL A CA 1
ATOM 1484 C C . VAL A 1 184 ? 20.328 -5.671 -27.034 1.00 95.69 184 VAL A C 1
ATOM 1486 O O . VAL A 1 184 ? 20.687 -6.623 -27.725 1.00 95.69 184 VAL A O 1
ATOM 1489 N N . GLY A 1 185 ? 19.473 -4.755 -27.491 1.00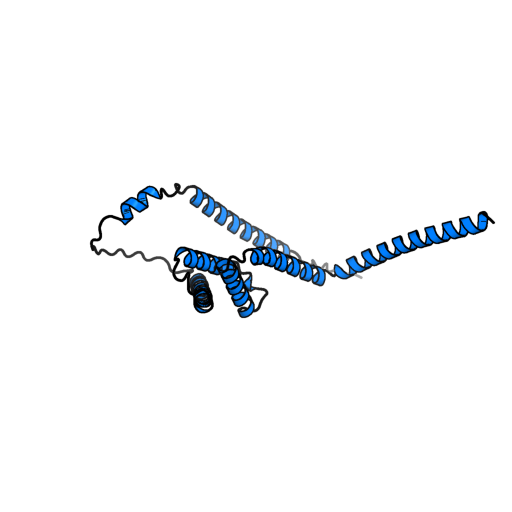 95.44 185 GLY A N 1
ATOM 1490 C CA . GLY A 1 185 ? 18.940 -4.764 -28.851 1.00 95.44 185 GLY A CA 1
ATOM 1491 C C . GLY A 1 185 ? 20.042 -4.686 -29.909 1.00 95.44 185 GLY A C 1
ATOM 1492 O O . GLY A 1 185 ? 19.992 -5.416 -30.900 1.00 95.44 185 GLY A O 1
ATOM 1493 N N . LEU A 1 186 ? 21.062 -3.857 -29.679 1.00 95.44 186 LEU A N 1
ATOM 1494 C CA . LEU A 1 186 ? 22.213 -3.724 -30.570 1.00 95.44 186 LEU A CA 1
ATOM 1495 C C . LEU A 1 186 ? 23.084 -4.988 -30.574 1.00 95.44 186 LEU A C 1
ATOM 1497 O O . LEU A 1 186 ? 23.456 -5.450 -31.648 1.00 95.44 186 LEU A O 1
ATOM 1501 N N . GLU A 1 187 ? 23.341 -5.593 -29.412 1.00 96.44 187 GLU A N 1
ATOM 1502 C CA . GLU A 1 187 ? 24.077 -6.865 -29.297 1.00 96.44 187 GLU A CA 1
ATOM 1503 C C . GLU A 1 187 ? 23.365 -8.013 -30.033 1.00 96.44 187 GLU A C 1
ATOM 1505 O O . GLU A 1 187 ? 23.997 -8.780 -30.761 1.00 96.44 187 GLU A O 1
ATOM 1510 N N . ILE A 1 188 ? 22.038 -8.110 -29.900 1.00 97.00 188 ILE A N 1
ATOM 1511 C CA . ILE A 1 188 ? 21.231 -9.090 -30.641 1.00 97.00 188 ILE A CA 1
ATOM 1512 C C . ILE A 1 188 ? 21.288 -8.807 -32.146 1.00 97.00 188 ILE A C 1
ATOM 1514 O O . ILE A 1 188 ? 21.448 -9.736 -32.940 1.00 97.00 188 ILE A O 1
ATOM 1518 N N . GLY A 1 189 ? 21.155 -7.540 -32.546 1.00 94.94 189 GLY A N 1
ATOM 1519 C CA . GLY A 1 189 ? 21.222 -7.129 -33.947 1.00 94.94 189 GLY A CA 1
ATOM 1520 C C . GLY A 1 189 ? 22.557 -7.489 -34.598 1.00 94.94 189 GLY A C 1
ATOM 1521 O O . GLY A 1 189 ? 22.566 -8.020 -35.707 1.00 94.94 189 GLY A O 1
ATOM 1522 N N . ASP A 1 190 ? 23.663 -7.265 -33.891 1.00 96.38 190 ASP A N 1
ATOM 1523 C CA . ASP A 1 190 ? 25.014 -7.587 -34.357 1.00 96.38 190 ASP A CA 1
ATOM 1524 C C . ASP A 1 190 ? 25.215 -9.104 -34.495 1.00 96.38 190 ASP A C 1
ATOM 1526 O O . ASP A 1 190 ? 25.704 -9.583 -35.517 1.00 96.38 190 ASP A O 1
ATOM 1530 N N . ALA A 1 191 ? 24.731 -9.885 -33.522 1.00 96.25 191 ALA A N 1
ATOM 1531 C CA . ALA A 1 191 ? 24.775 -11.345 -33.585 1.00 96.25 191 ALA A CA 1
ATOM 1532 C C . ALA A 1 191 ? 23.966 -11.907 -34.767 1.00 96.25 191 ALA A C 1
ATOM 1534 O O . ALA A 1 191 ? 24.443 -12.788 -35.484 1.00 96.25 191 ALA A O 1
ATOM 1535 N N . LEU A 1 192 ? 22.755 -11.393 -34.999 1.00 97.12 192 LEU A N 1
ATOM 1536 C CA . LEU A 1 192 ? 21.926 -11.802 -36.135 1.00 97.12 192 LEU A CA 1
ATOM 1537 C C . LEU A 1 192 ? 22.566 -11.414 -37.469 1.00 97.12 192 LEU A C 1
ATOM 1539 O O . LEU A 1 192 ? 22.563 -12.219 -38.399 1.00 97.12 192 LEU A O 1
ATOM 1543 N N . LEU A 1 193 ? 23.130 -10.207 -37.565 1.00 96.31 193 LEU A N 1
ATOM 1544 C CA . LEU A 1 193 ? 23.849 -9.769 -38.757 1.00 96.31 193 LEU A CA 1
ATOM 1545 C C . LEU A 1 193 ? 25.057 -10.671 -39.033 1.00 96.31 193 LEU A C 1
ATOM 1547 O O . LEU A 1 193 ? 25.273 -11.043 -40.183 1.00 96.31 193 LEU A O 1
ATOM 1551 N N . GLY A 1 194 ? 25.794 -11.062 -37.991 1.00 96.12 194 GLY A N 1
ATOM 1552 C CA . GLY A 1 194 ? 26.892 -12.022 -38.083 1.00 96.12 194 GLY A CA 1
ATOM 1553 C C . GLY A 1 194 ? 26.454 -13.352 -38.695 1.00 96.12 194 GLY A C 1
ATOM 1554 O O . GLY A 1 194 ? 27.048 -13.785 -39.674 1.00 96.12 194 GLY A O 1
ATOM 1555 N N . LEU A 1 195 ? 25.359 -13.944 -38.204 1.00 95.50 195 LEU A N 1
ATOM 1556 C CA . LEU A 1 195 ? 24.815 -15.191 -38.762 1.00 95.50 195 LEU A CA 1
ATOM 1557 C C . LEU A 1 195 ? 24.427 -15.052 -40.240 1.00 95.50 195 LEU A C 1
ATOM 1559 O O . LEU A 1 195 ? 24.740 -15.920 -41.049 1.00 95.50 195 LEU A O 1
ATOM 1563 N N . VAL A 1 196 ? 23.779 -13.942 -40.607 1.00 95.38 196 VAL A N 1
ATOM 1564 C CA . VAL A 1 196 ? 23.387 -13.677 -42.001 1.00 95.38 196 VAL A CA 1
ATOM 1565 C C . VAL A 1 196 ? 24.613 -13.512 -42.903 1.00 95.38 196 VAL A C 1
ATOM 1567 O O . VAL A 1 196 ? 24.615 -13.985 -44.040 1.00 95.38 196 VAL A O 1
ATOM 1570 N N . LEU A 1 197 ? 25.655 -12.834 -42.418 1.00 95.69 197 LEU A N 1
ATOM 1571 C CA . LEU A 1 197 ? 26.908 -12.671 -43.151 1.00 95.69 197 LEU A CA 1
ATOM 1572 C C . LEU A 1 197 ? 27.648 -14.003 -43.298 1.00 95.69 197 LEU A C 1
ATOM 1574 O O . LEU A 1 197 ? 28.143 -14.285 -44.388 1.00 95.69 197 LEU A O 1
ATOM 1578 N N . ASP A 1 198 ? 27.690 -14.823 -42.250 1.00 95.00 198 ASP A N 1
ATOM 1579 C CA . ASP A 1 198 ? 28.306 -16.150 -42.280 1.00 95.00 198 ASP A CA 1
ATOM 1580 C C . ASP A 1 198 ? 27.597 -17.074 -43.282 1.00 95.00 198 ASP A C 1
ATOM 1582 O O . ASP A 1 198 ? 28.264 -17.705 -44.105 1.00 95.00 198 ASP A O 1
ATOM 1586 N N . ASP A 1 199 ? 26.260 -17.096 -43.294 1.00 94.06 199 ASP A N 1
ATOM 1587 C CA . ASP A 1 199 ? 25.467 -17.868 -44.261 1.00 94.06 199 ASP A CA 1
ATOM 1588 C C . ASP A 1 199 ? 25.741 -17.423 -45.711 1.00 94.06 199 ASP A C 1
ATOM 1590 O O . ASP A 1 199 ? 25.944 -18.255 -46.601 1.00 94.06 199 ASP A O 1
ATOM 1594 N N . LEU A 1 200 ? 25.816 -16.110 -45.957 1.00 93.38 200 LEU A N 1
ATOM 1595 C CA . LEU A 1 200 ? 26.106 -15.554 -47.283 1.00 93.38 200 LEU A CA 1
ATOM 1596 C C . LEU A 1 200 ? 27.551 -15.836 -47.729 1.00 93.38 200 LEU A C 1
ATOM 1598 O O . LEU A 1 200 ? 27.809 -16.096 -48.908 1.00 93.38 200 LEU A O 1
ATOM 1602 N N . LEU A 1 201 ? 28.507 -15.816 -46.798 1.00 92.69 201 LEU A N 1
ATOM 1603 C CA . LEU A 1 201 ? 29.896 -16.200 -47.058 1.00 92.69 201 LEU A CA 1
ATOM 1604 C C . LEU A 1 201 ? 30.021 -17.697 -47.362 1.00 92.69 201 LEU A C 1
ATOM 1606 O O . LEU A 1 201 ? 30.790 -18.073 -48.251 1.00 92.69 201 LEU A O 1
ATOM 1610 N N . LEU A 1 202 ? 29.262 -18.552 -46.674 1.00 92.56 202 LEU A N 1
ATOM 1611 C CA . LEU A 1 202 ? 29.189 -19.980 -46.985 1.00 92.56 202 LEU A CA 1
ATOM 1612 C C . LEU A 1 202 ? 28.647 -20.201 -48.401 1.00 92.56 202 LEU A C 1
ATOM 1614 O O . LEU A 1 202 ? 29.256 -20.947 -49.164 1.00 92.56 202 LEU A O 1
ATOM 1618 N N . GLU A 1 203 ? 27.577 -19.511 -48.797 1.00 92.25 203 GLU A N 1
ATOM 1619 C CA . GLU A 1 203 ? 27.000 -19.627 -50.145 1.00 92.25 203 GLU A CA 1
ATOM 1620 C C . GLU A 1 203 ? 27.978 -19.179 -51.249 1.00 92.25 203 GLU A C 1
ATOM 1622 O O . GLU A 1 203 ? 28.094 -19.837 -52.285 1.00 92.25 203 GLU A O 1
ATOM 1627 N N . LEU A 1 204 ? 28.743 -18.108 -51.006 1.00 89.25 204 LEU A N 1
ATOM 1628 C CA . LEU A 1 204 ? 29.763 -17.611 -51.936 1.00 89.25 204 LEU A CA 1
ATOM 1629 C C . LEU A 1 204 ? 30.999 -18.512 -52.039 1.00 89.25 204 LEU A C 1
ATOM 1631 O O . LEU A 1 204 ? 31.623 -18.553 -53.094 1.00 89.25 204 LEU A O 1
ATOM 1635 N N . THR A 1 205 ? 31.387 -19.188 -50.957 1.00 89.81 205 THR A N 1
ATOM 1636 C CA . THR A 1 205 ? 32.579 -20.060 -50.922 1.00 89.81 205 THR A CA 1
ATOM 1637 C C . THR A 1 205 ? 32.292 -21.495 -51.362 1.00 89.81 205 THR A C 1
ATOM 1639 O O . THR A 1 205 ? 33.220 -22.222 -51.717 1.00 89.81 205 THR A O 1
ATOM 1642 N N . LEU A 1 206 ? 31.020 -21.902 -51.353 1.00 85.06 206 LEU A N 1
ATOM 1643 C CA . LEU A 1 206 ? 30.529 -23.164 -51.914 1.00 85.06 206 LEU A CA 1
ATOM 1644 C C . LEU A 1 206 ? 30.191 -23.079 -53.419 1.00 85.06 206 LEU A C 1
ATOM 1646 O O . LEU A 1 206 ? 29.849 -24.111 -54.002 1.00 85.06 206 LEU A O 1
ATOM 1650 N N . CYS A 1 207 ? 30.317 -21.899 -54.042 1.00 60.47 207 CYS A N 1
ATOM 1651 C CA . CYS A 1 207 ? 30.283 -21.695 -55.499 1.00 60.47 207 CYS A CA 1
ATOM 1652 C C . CYS A 1 207 ? 31.697 -21.629 -56.096 1.00 60.47 207 CYS A C 1
ATOM 1654 O O . CYS A 1 207 ? 31.870 -22.146 -57.224 1.00 60.47 207 CYS A O 1
#

pLDDT: mean 73.85, std 18.49, range [36.97, 97.12]

Foldseek 3Di:
DDDPDDDPPPPPDPVVVVVVVVVVVVVVVVVVVVVVVVVVVVPPDDPPPVVVVVVVPDDDDDDDDDDDDPDDPDDPPVLVVQLVVLVVLLVVLLVPDPPPDPRDDPVLSVVSSVQSSCVSVVPPVPPDDPVVVSVVSSVCSNCVVVVVPVVVVVVVVVVVVVVVVVVCVVVVVVVVVVVVVVVVVVVVVVVVVVVVVVVVVVVVVVD

Organism: NCBI:txid218843

Sequence (207 aa):
FVMDFEFEEDEESSSSFDQSLATVERTTQELMQKIRRFENLAKLDPVNLEKWMDESMSSGEAGNDGDNVEEEEEEEEGGCRIKEKAWQLLNYVKTTSAMEGCRDDKNVDQFLLDFFSDELASGMYQSTTSDDFDKIMVSKAKAWLDGEDNLVIRWEEQCKREAYVVEMDRGGKWAKLGEENDKVGLEIGDALLGLVLDDLLLELTLC

Secondary structure (DSSP, 8-state):
-------------HHHHHHHHHHHHHHHHHHHHHHHHHHHHHTSPP--HHHHHHHTTS----------------S-HHHHHHHHHHHHHHHHHHHH---TT-TT-HHHHHHHHHHHHHHHHTTGGGSS-HHHHHHHHHHHHHHHHTT-THHHHHHHHHHHHHHHHHHHHHTTHHHHHHHHHHHHHHHHHHHHHHHHHHHHHHHHH--